Protein AF-A0A6A4FGF3-F1 (afdb_monomer_lite)

Secondary structure (DSSP, 8-state):
----HHHHHHHHHHHHHHTT--HHHHHHT-S-HHHHHHHHHH-TTHHHHHHHHHTT--------------------------------------------------------------------------------S----------------SSSHHHHHHHHHHHHHHHHHHHHHHHHHHHHHHHHHHHHHHHHHHHHHHHHHHHHHHHHHHHHHHHHHHHHHHHHHHHHHHHHHHHHHHHHHHHHHHHHHHHHHHHHTT--HHHHHHHS--

Sequence (274 aa):
MVESIEKQYVNLARWIQKNEIRASDLLRGEVDEKACSKAKKICPSYCDLVPVFHEFNFDIEVPSSSSSSPSSSSSAREDKANGDEAEEKEEKEDDVKEVEDKEDKEDDVTEVEANEDKAGTVAPEKVDATAGHKRSIEEISQYRPLSSSAKSLTKRGVSLHRARSQSIACKLDYEMASKREIFNTEQAKRQCAIEIERFRLDGEKWRSETERYRAEIMQARMEAERARTATEQHLGEVQRERYDMTLRVDGVTSRHELAAKGVASEEIDQVLPL

Structure (mmCIF, N/CA/C/O backbone):
data_AF-A0A6A4FGF3-F1
#
_entry.id   AF-A0A6A4FGF3-F1
#
loop_
_atom_site.group_PDB
_atom_site.id
_atom_site.type_symbol
_atom_site.label_atom_id
_atom_site.label_alt_id
_atom_site.label_comp_id
_atom_site.label_asym_id
_atom_site.label_entity_id
_atom_site.label_seq_id
_atom_site.pdbx_PDB_ins_code
_atom_site.Cartn_x
_atom_site.Cartn_y
_atom_site.Cartn_z
_atom_site.occupancy
_atom_site.B_iso_or_equiv
_atom_site.auth_seq_id
_atom_site.auth_comp_id
_atom_site.auth_asym_id
_atom_site.auth_atom_id
_atom_site.pdbx_PDB_model_num
ATOM 1 N N . MET A 1 1 ? 3.526 7.237 -56.462 1.00 43.72 1 MET A N 1
ATOM 2 C CA . MET A 1 1 ? 3.097 7.803 -55.168 1.00 43.72 1 MET A CA 1
ATOM 3 C C . MET A 1 1 ? 3.215 6.703 -54.135 1.00 43.72 1 MET A C 1
ATOM 5 O O . MET A 1 1 ? 2.389 5.805 -54.136 1.00 43.72 1 MET A O 1
ATOM 9 N N . VAL A 1 2 ? 4.290 6.703 -53.349 1.00 50.16 2 VAL A N 1
ATOM 10 C CA . VAL A 1 2 ? 4.429 5.780 -52.217 1.00 50.16 2 VAL A CA 1
ATOM 11 C C . VAL A 1 2 ? 3.669 6.434 -51.069 1.00 50.16 2 VAL A C 1
ATOM 13 O O . VAL A 1 2 ? 4.088 7.483 -50.585 1.00 50.16 2 VAL A O 1
ATOM 16 N N . GLU A 1 3 ? 2.499 5.905 -50.711 1.00 60.75 3 GLU A N 1
ATOM 17 C CA . GLU A 1 3 ? 1.833 6.329 -49.477 1.00 60.75 3 GLU A CA 1
ATOM 18 C C . GLU A 1 3 ? 2.788 6.091 -48.304 1.00 60.75 3 GLU A C 1
ATOM 20 O O . GLU A 1 3 ? 3.444 5.048 -48.265 1.00 60.75 3 GLU A O 1
ATOM 25 N N . SER A 1 4 ? 2.879 7.052 -47.375 1.00 81.69 4 SER A N 1
ATOM 26 C CA . SER A 1 4 ? 3.681 6.897 -46.152 1.00 81.69 4 SER A CA 1
ATOM 27 C C . SER A 1 4 ? 3.350 5.559 -45.487 1.00 81.69 4 SER A C 1
ATOM 29 O O . SER A 1 4 ? 2.177 5.190 -45.396 1.00 81.69 4 SER A O 1
ATOM 31 N N . ILE A 1 5 ? 4.375 4.840 -45.031 1.00 79.06 5 ILE A N 1
ATOM 32 C CA . ILE A 1 5 ? 4.260 3.520 -44.392 1.00 79.06 5 ILE A CA 1
ATOM 33 C C . ILE A 1 5 ? 3.246 3.554 -43.234 1.00 79.06 5 ILE A C 1
ATOM 35 O O . ILE A 1 5 ? 2.466 2.621 -43.059 1.00 79.06 5 ILE A O 1
ATOM 39 N N . GLU A 1 6 ? 3.171 4.676 -42.519 1.00 78.25 6 GLU A N 1
ATOM 40 C CA . GLU A 1 6 ? 2.185 4.933 -41.465 1.00 78.25 6 GLU A CA 1
ATOM 41 C C . GLU A 1 6 ? 0.741 4.869 -41.980 1.00 78.25 6 GLU A C 1
ATOM 43 O O . GLU A 1 6 ? -0.118 4.243 -41.365 1.00 78.25 6 GLU A O 1
ATOM 48 N N . LYS A 1 7 ? 0.457 5.463 -43.146 1.00 81.81 7 LYS A N 1
ATOM 49 C CA . LYS A 1 7 ? -0.884 5.427 -43.752 1.00 81.81 7 LYS A CA 1
ATOM 50 C C . LYS A 1 7 ? -1.261 4.011 -44.169 1.00 81.81 7 LYS A C 1
ATOM 52 O O . LYS A 1 7 ? -2.405 3.608 -43.970 1.00 81.81 7 LYS A O 1
ATOM 57 N N . GLN A 1 8 ? -0.303 3.250 -44.696 1.00 83.25 8 GLN A N 1
ATOM 58 C CA . GLN A 1 8 ? -0.507 1.843 -45.047 1.00 83.25 8 GLN A CA 1
ATOM 59 C C . GLN A 1 8 ? -0.832 1.007 -43.802 1.00 83.25 8 GLN A C 1
ATOM 61 O O . GLN A 1 8 ? -1.768 0.207 -43.828 1.00 83.25 8 GLN A O 1
ATOM 66 N N . TYR A 1 9 ? -0.123 1.245 -42.695 1.00 84.31 9 TYR A N 1
ATOM 67 C CA . TYR A 1 9 ? -0.379 0.576 -41.421 1.00 84.31 9 TYR A CA 1
ATOM 68 C C . TYR A 1 9 ? -1.747 0.944 -40.830 1.00 84.31 9 TYR A C 1
ATOM 70 O O . TYR A 1 9 ? -2.528 0.057 -40.497 1.00 84.31 9 TYR 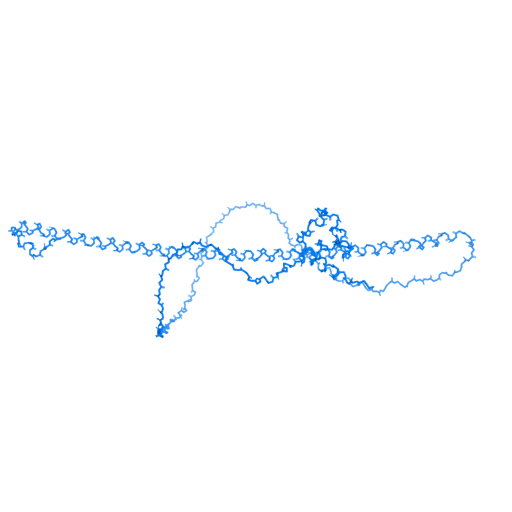A O 1
ATOM 78 N N . VAL A 1 10 ? -2.096 2.233 -40.770 1.00 84.62 10 VAL A N 1
ATOM 79 C CA . VAL A 1 10 ? -3.401 2.693 -40.259 1.00 84.62 10 VAL A CA 1
ATOM 80 C C . VAL A 1 10 ? -4.555 2.134 -41.096 1.00 84.62 10 VAL A C 1
ATOM 82 O O . VAL A 1 10 ? -5.587 1.727 -40.557 1.00 84.62 10 VAL A O 1
ATOM 85 N N . ASN A 1 11 ? -4.389 2.071 -42.418 1.00 85.81 11 ASN A N 1
ATOM 86 C CA . ASN A 1 11 ? -5.378 1.468 -43.308 1.00 85.81 11 ASN A CA 1
ATOM 87 C C . ASN A 1 11 ? -5.512 -0.042 -43.079 1.00 85.81 11 ASN A C 1
ATOM 89 O O . ASN A 1 11 ? -6.632 -0.558 -43.108 1.00 85.81 11 ASN A O 1
ATOM 93 N N . LEU A 1 12 ? -4.405 -0.740 -42.809 1.00 86.44 12 LEU A N 1
ATOM 94 C CA . LEU A 1 12 ? -4.425 -2.151 -42.438 1.00 86.44 12 LEU A CA 1
ATOM 95 C C . LEU A 1 12 ? -5.114 -2.364 -41.084 1.00 86.44 12 LEU A C 1
ATOM 97 O O . LEU A 1 12 ? -6.009 -3.198 -41.006 1.00 86.44 12 LEU A O 1
ATOM 101 N N . ALA A 1 13 ? -4.766 -1.594 -40.051 1.00 83.81 13 ALA A N 1
ATOM 102 C CA . ALA A 1 13 ? -5.359 -1.698 -38.717 1.00 83.81 13 ALA A CA 1
ATOM 103 C C . ALA A 1 13 ? -6.882 -1.487 -38.755 1.00 83.81 13 ALA A C 1
ATOM 105 O O . ALA A 1 13 ? -7.642 -2.302 -38.233 1.00 83.81 13 ALA A O 1
ATOM 106 N N . ARG A 1 14 ? -7.344 -0.460 -39.480 1.00 86.81 14 ARG A N 1
ATOM 107 C CA . ARG A 1 14 ? -8.777 -0.198 -39.682 1.00 86.81 14 ARG A CA 1
ATOM 108 C C . ARG A 1 14 ? -9.471 -1.328 -40.445 1.00 86.81 14 ARG A C 1
ATOM 110 O O . ARG A 1 14 ? -10.625 -1.651 -40.171 1.00 86.81 14 ARG A O 1
ATOM 117 N N . TRP A 1 15 ? -8.790 -1.927 -41.422 1.00 89.50 15 TRP A N 1
ATOM 118 C CA . TRP A 1 15 ? -9.320 -3.071 -42.159 1.00 89.50 15 TRP A CA 1
ATOM 119 C C . TRP A 1 15 ? -9.418 -4.321 -41.274 1.00 89.50 15 TRP A C 1
ATOM 121 O O . TRP A 1 15 ? -10.453 -4.978 -41.298 1.00 89.50 15 TRP A O 1
ATOM 131 N N . ILE A 1 16 ? -8.398 -4.617 -40.467 1.00 86.94 16 ILE A N 1
ATOM 132 C CA . ILE A 1 16 ? -8.378 -5.736 -39.514 1.00 86.94 16 ILE A CA 1
ATOM 133 C C . ILE A 1 16 ? -9.543 -5.606 -38.520 1.00 86.94 16 ILE A C 1
ATOM 135 O O . ILE A 1 16 ? -10.331 -6.540 -38.391 1.00 86.94 16 ILE A O 1
ATOM 139 N N . GLN A 1 17 ? -9.721 -4.421 -37.924 1.00 84.69 17 GLN A N 1
ATOM 140 C CA . GLN A 1 17 ? -10.814 -4.132 -36.989 1.00 84.69 17 GLN A CA 1
ATOM 141 C C . GLN A 1 17 ? -12.194 -4.317 -37.636 1.00 84.69 17 GLN A C 1
ATOM 143 O O . GLN A 1 17 ? -13.080 -4.926 -37.049 1.00 84.69 17 GLN A O 1
ATOM 148 N N . LYS A 1 18 ? -12.373 -3.853 -38.881 1.00 88.62 18 LYS A N 1
ATOM 149 C CA . LYS A 1 18 ? -13.643 -3.982 -39.615 1.00 88.62 18 LYS A CA 1
ATOM 150 C C . LYS A 1 18 ? -14.020 -5.430 -39.954 1.00 88.62 18 LYS A C 1
ATOM 152 O O . LYS A 1 18 ? -15.193 -5.699 -40.185 1.00 88.62 18 LYS A O 1
ATOM 157 N N . ASN A 1 19 ? -13.043 -6.329 -40.060 1.00 84.94 19 ASN A N 1
ATOM 158 C CA . ASN A 1 19 ? -13.283 -7.740 -40.376 1.00 84.94 19 ASN A CA 1
ATOM 159 C C . ASN A 1 19 ? -13.172 -8.642 -39.137 1.00 84.94 19 ASN A C 1
ATOM 161 O O . ASN A 1 19 ? -13.172 -9.855 -39.306 1.00 84.94 19 ASN A O 1
ATOM 165 N N . GLU A 1 20 ? -13.055 -8.063 -37.934 1.00 83.94 20 GLU A N 1
ATOM 166 C CA . GLU A 1 20 ? -12.943 -8.791 -36.658 1.00 83.94 20 GLU A CA 1
ATOM 167 C C . GLU A 1 20 ? -11.800 -9.826 -36.638 1.00 83.94 20 GLU A C 1
ATOM 169 O O . GLU A 1 20 ? -11.856 -10.847 -35.959 1.00 83.94 20 GLU A O 1
ATOM 174 N N . ILE A 1 21 ? -10.728 -9.558 -37.389 1.00 84.00 21 ILE A N 1
ATOM 175 C CA . ILE A 1 21 ? -9.545 -10.421 -37.444 1.00 84.00 21 ILE A CA 1
ATOM 176 C C . ILE A 1 21 ? -8.611 -10.009 -36.307 1.00 84.00 21 ILE A C 1
ATOM 178 O O . ILE A 1 21 ? -8.343 -8.822 -36.128 1.00 84.00 21 ILE A O 1
ATOM 182 N N . ARG A 1 22 ? -8.050 -10.955 -35.548 1.00 82.81 22 ARG A N 1
ATOM 183 C CA . ARG A 1 22 ? -6.993 -10.602 -34.590 1.00 82.81 22 ARG A CA 1
ATOM 184 C C . ARG A 1 22 ? -5.683 -10.385 -35.338 1.00 82.81 22 ARG A C 1
ATOM 186 O O . ARG A 1 22 ? -5.297 -11.184 -36.192 1.00 82.81 22 ARG A O 1
ATOM 193 N N . ALA A 1 23 ? -4.957 -9.326 -34.987 1.00 79.69 23 ALA A N 1
ATOM 194 C CA . ALA A 1 23 ? -3.650 -9.038 -35.582 1.00 79.69 23 ALA A CA 1
ATOM 195 C C . ALA A 1 23 ? -2.662 -10.211 -35.405 1.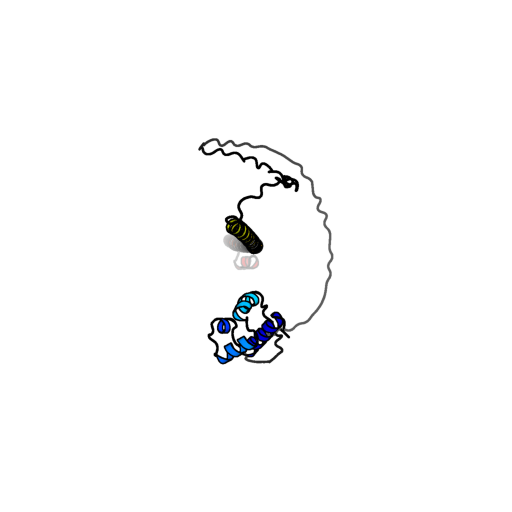00 79.69 23 ALA A C 1
ATOM 197 O O . ALA A 1 23 ? -1.880 -10.507 -36.309 1.00 79.69 23 ALA A O 1
ATOM 198 N N . SER A 1 24 ? -2.748 -10.917 -34.274 1.00 78.25 24 SER A N 1
ATOM 199 C CA . SER A 1 24 ? -1.963 -12.120 -33.978 1.00 78.25 24 SER A CA 1
ATOM 200 C C . SER A 1 24 ? -2.242 -13.262 -34.960 1.00 78.25 24 SER A C 1
ATOM 202 O O . SER A 1 24 ? -1.302 -13.900 -35.427 1.00 78.25 24 SER A O 1
ATOM 204 N N . ASP A 1 25 ? -3.503 -13.481 -35.332 1.00 80.88 25 ASP A N 1
ATOM 205 C CA . ASP A 1 25 ? -3.901 -14.563 -36.242 1.00 80.88 25 ASP A CA 1
ATOM 206 C C . ASP A 1 25 ? -3.380 -14.278 -37.661 1.00 80.88 25 ASP A C 1
ATOM 208 O O . ASP A 1 25 ? -2.901 -15.173 -38.362 1.00 80.88 25 ASP A O 1
ATOM 212 N N . LEU A 1 26 ? -3.383 -13.001 -38.066 1.00 80.38 26 LEU A N 1
ATOM 213 C CA . LEU A 1 26 ? -2.842 -12.546 -39.351 1.00 80.38 26 LEU A CA 1
ATOM 214 C C . LEU A 1 26 ? -1.311 -12.693 -39.436 1.00 80.38 26 LEU A C 1
ATOM 216 O O . LEU A 1 26 ? -0.777 -12.968 -40.512 1.00 80.38 26 LEU A O 1
ATOM 220 N N . LEU A 1 27 ? -0.606 -12.521 -38.314 1.00 79.38 27 LEU A N 1
ATOM 221 C CA . LEU A 1 27 ? 0.841 -12.740 -38.213 1.00 79.38 27 LEU A CA 1
ATOM 222 C C . LEU A 1 27 ? 1.212 -14.225 -38.221 1.00 79.38 27 LEU A C 1
ATOM 224 O O . LEU A 1 27 ? 2.221 -14.603 -38.812 1.00 79.38 27 LEU A O 1
ATOM 228 N N . ARG A 1 28 ? 0.388 -15.068 -37.592 1.00 79.94 28 ARG A N 1
ATOM 229 C CA . ARG A 1 28 ? 0.583 -16.526 -37.555 1.00 79.94 28 ARG A CA 1
ATOM 230 C C . ARG A 1 28 ? 0.133 -17.217 -38.844 1.00 79.94 28 ARG A C 1
ATOM 232 O O . ARG A 1 28 ? 0.463 -18.379 -39.050 1.00 79.94 28 ARG A O 1
ATOM 239 N N . GLY A 1 29 ? -0.570 -16.498 -39.724 1.00 78.25 29 GLY A N 1
ATOM 240 C CA . GLY A 1 29 ? -1.109 -17.043 -40.969 1.00 78.25 29 GLY A CA 1
ATOM 241 C C . GLY A 1 29 ? -2.299 -17.979 -40.746 1.00 78.25 29 GLY A C 1
ATOM 242 O O . GLY A 1 29 ? -2.587 -18.804 -41.605 1.00 78.25 29 GLY A O 1
ATOM 243 N N . GLU A 1 30 ? -2.981 -17.855 -39.605 1.00 82.56 30 GLU A N 1
ATOM 244 C CA . GLU A 1 30 ? -4.144 -18.670 -39.218 1.00 82.56 30 GLU A CA 1
ATOM 245 C C . GLU A 1 30 ? -5.460 -18.135 -39.818 1.00 82.56 30 GLU A C 1
ATOM 247 O O . GLU A 1 30 ? -6.531 -18.686 -39.584 1.00 82.56 30 GLU A O 1
ATOM 252 N N . VAL A 1 31 ? -5.382 -17.068 -40.619 1.00 85.06 31 VAL A N 1
ATOM 253 C CA . VAL A 1 31 ? -6.510 -16.455 -41.335 1.00 85.06 31 VAL A CA 1
ATOM 254 C C . VAL A 1 31 ? -6.521 -16.922 -42.789 1.00 85.06 31 VAL A C 1
ATOM 256 O O . VAL A 1 31 ? -5.467 -17.167 -43.380 1.00 85.06 31 VAL A O 1
ATOM 259 N N . ASP A 1 32 ? -7.711 -16.964 -43.394 1.00 87.56 32 ASP A N 1
ATOM 260 C CA . ASP A 1 32 ? -7.927 -17.272 -44.808 1.00 87.56 32 ASP A CA 1
ATOM 261 C C . ASP A 1 32 ? -6.870 -16.650 -45.737 1.00 87.56 32 ASP A C 1
ATOM 263 O O . ASP A 1 32 ? -6.561 -15.456 -45.682 1.00 87.56 32 ASP A O 1
ATOM 267 N N . GLU A 1 33 ? -6.385 -17.432 -46.702 1.00 85.69 33 GLU A N 1
ATOM 268 C CA . GLU A 1 33 ? -5.372 -17.004 -47.678 1.00 85.69 33 GLU A CA 1
ATOM 269 C C . GLU A 1 33 ? -5.792 -15.740 -48.461 1.00 85.69 33 GLU A C 1
ATOM 271 O O . GLU A 1 33 ? -4.968 -14.892 -48.832 1.00 85.69 33 GLU A O 1
ATOM 276 N N . LYS A 1 34 ? -7.106 -15.556 -48.648 1.00 86.19 34 LYS A N 1
ATOM 277 C CA . LYS A 1 34 ? -7.706 -14.351 -49.242 1.00 86.19 34 LYS A CA 1
ATOM 278 C C . LYS A 1 34 ? -7.525 -13.114 -48.359 1.00 86.19 34 LYS A C 1
ATOM 280 O O . LYS A 1 34 ? -7.251 -12.033 -48.884 1.00 86.19 34 LYS A O 1
ATOM 285 N N . ALA A 1 35 ? -7.659 -13.264 -47.043 1.00 84.12 35 ALA A N 1
ATOM 286 C CA . ALA A 1 35 ? -7.451 -12.200 -46.069 1.00 84.12 35 ALA A CA 1
ATOM 287 C C . ALA A 1 35 ? -5.965 -11.818 -45.991 1.00 84.12 35 ALA A C 1
ATOM 289 O O . ALA A 1 35 ? -5.634 -10.639 -46.111 1.00 84.12 35 ALA A O 1
ATOM 290 N N . CYS A 1 36 ? -5.066 -12.805 -45.940 1.00 83.12 36 CYS A N 1
ATOM 291 C CA . CYS A 1 36 ? -3.614 -12.596 -45.977 1.00 83.12 36 CYS A CA 1
ATOM 292 C C . CYS A 1 36 ? -3.157 -11.881 -47.260 1.00 83.12 36 CYS A C 1
ATOM 294 O O . CYS A 1 36 ? -2.364 -10.938 -47.222 1.00 83.12 36 CYS A O 1
ATOM 296 N N . SER A 1 37 ? -3.704 -12.272 -48.413 1.00 85.00 37 SER A N 1
ATOM 297 C CA . SER A 1 37 ? -3.409 -11.623 -49.697 1.00 85.00 37 SER A CA 1
ATOM 298 C C . SER A 1 37 ? -3.902 -10.177 -49.752 1.00 85.00 37 SER A C 1
ATOM 300 O O . SER A 1 37 ? -3.268 -9.320 -50.369 1.00 85.00 37 SER A O 1
ATOM 302 N N . LYS A 1 38 ? -5.036 -9.883 -49.110 1.00 86.81 38 LYS A N 1
ATOM 303 C CA . LYS A 1 38 ? -5.591 -8.529 -49.033 1.00 86.81 38 LYS A CA 1
ATOM 304 C C . LYS A 1 38 ? -4.797 -7.651 -48.065 1.00 86.81 38 LYS A C 1
ATOM 306 O O . LYS A 1 38 ? -4.497 -6.516 -48.419 1.00 86.81 38 LYS A O 1
ATOM 311 N N . ALA A 1 39 ? -4.367 -8.194 -46.927 1.00 84.75 39 ALA A N 1
ATOM 312 C CA . ALA A 1 39 ? -3.468 -7.520 -45.995 1.00 84.75 39 ALA A CA 1
ATOM 313 C C . ALA A 1 39 ? -2.130 -7.145 -46.655 1.00 84.75 39 ALA A C 1
ATOM 315 O O . ALA A 1 39 ? -1.734 -5.983 -46.605 1.00 84.75 39 ALA A O 1
ATOM 316 N N . LYS A 1 40 ? -1.506 -8.080 -47.389 1.00 85.25 40 LYS A N 1
ATOM 317 C CA . LYS A 1 40 ? -0.270 -7.836 -48.160 1.00 85.25 40 LYS A CA 1
ATOM 318 C C . LYS A 1 40 ? -0.411 -6.742 -49.218 1.00 85.25 40 LYS A C 1
ATOM 320 O O . LYS A 1 40 ? 0.546 -6.026 -49.489 1.00 85.25 40 LYS A O 1
ATOM 325 N N . LYS A 1 41 ? -1.595 -6.602 -49.825 1.00 86.81 41 LYS A N 1
ATOM 326 C CA . LYS A 1 41 ? -1.877 -5.525 -50.790 1.00 86.81 41 LYS A CA 1
ATOM 327 C C . LYS A 1 41 ? -2.012 -4.157 -50.124 1.00 86.81 41 LYS A C 1
ATOM 329 O O . LYS A 1 41 ? -1.666 -3.163 -50.749 1.00 86.81 41 LYS A O 1
ATOM 334 N N . ILE A 1 42 ? -2.538 -4.110 -48.900 1.00 86.00 42 ILE A N 1
ATOM 335 C CA . ILE A 1 42 ? -2.727 -2.865 -48.142 1.00 86.00 42 ILE A CA 1
ATOM 336 C C . ILE A 1 42 ? -1.402 -2.411 -47.519 1.00 86.00 42 ILE A C 1
ATOM 338 O O . ILE A 1 42 ? -1.079 -1.228 -47.564 1.00 86.00 42 ILE A O 1
ATOM 342 N N . CYS A 1 43 ? -0.622 -3.345 -46.975 1.00 84.50 43 CYS A N 1
ATOM 343 C CA . CYS A 1 43 ? 0.690 -3.076 -46.404 1.00 84.50 43 CYS A CA 1
ATOM 344 C C . CYS A 1 43 ? 1.642 -4.247 -46.718 1.00 84.50 43 CYS A C 1
ATOM 346 O O . CYS A 1 43 ? 1.560 -5.298 -46.078 1.00 84.50 43 CYS A O 1
ATOM 348 N N . PRO A 1 44 ? 2.558 -4.092 -47.691 1.00 84.38 44 PRO A N 1
ATOM 349 C CA . PRO A 1 44 ? 3.501 -5.147 -48.069 1.00 84.38 44 PRO A CA 1
ATOM 350 C C . PRO A 1 44 ? 4.434 -5.583 -46.931 1.00 84.38 44 PRO A C 1
ATOM 352 O O . PRO A 1 44 ? 4.819 -6.747 -46.872 1.00 84.38 44 PRO A O 1
ATOM 355 N N . SER A 1 45 ? 4.758 -4.666 -46.015 1.00 80.81 45 SER A N 1
ATOM 356 C CA . SER A 1 45 ? 5.681 -4.881 -44.890 1.00 80.81 45 SER A CA 1
ATOM 357 C C . SER A 1 45 ? 4.968 -5.157 -43.563 1.00 80.81 45 SER A C 1
ATOM 359 O O . SER A 1 45 ? 5.546 -4.960 -42.498 1.00 80.81 45 SER A O 1
ATOM 361 N N . TYR A 1 46 ? 3.702 -5.589 -43.586 1.00 80.19 46 TYR A N 1
ATOM 362 C CA . TYR A 1 46 ? 2.928 -5.737 -42.350 1.00 80.19 46 TYR A CA 1
ATOM 363 C C . TYR A 1 46 ? 3.537 -6.739 -41.357 1.00 80.19 46 TYR A C 1
ATOM 365 O O . TYR A 1 46 ? 3.438 -6.520 -40.156 1.00 80.19 46 TYR A O 1
ATOM 373 N N . CYS A 1 47 ? 4.211 -7.794 -41.825 1.00 76.62 47 CYS A N 1
ATOM 374 C CA . CYS A 1 47 ? 4.864 -8.761 -40.936 1.00 76.62 47 CYS A CA 1
ATOM 375 C C . CYS A 1 47 ? 5.959 -8.124 -40.067 1.00 76.62 47 CYS A C 1
ATOM 377 O O . CYS A 1 47 ? 6.137 -8.534 -38.924 1.00 76.62 47 CYS A O 1
ATOM 379 N N . ASP A 1 48 ? 6.650 -7.111 -40.590 1.00 77.88 48 ASP A N 1
ATOM 380 C CA . ASP A 1 48 ? 7.739 -6.427 -39.887 1.00 77.88 48 ASP A CA 1
ATOM 381 C C . ASP A 1 48 ? 7.214 -5.288 -39.003 1.00 77.88 48 ASP A C 1
ATOM 383 O O . ASP A 1 48 ? 7.811 -4.943 -37.987 1.00 77.88 48 ASP A O 1
ATOM 387 N N . LEU A 1 49 ? 6.081 -4.695 -39.392 1.00 72.06 49 LEU A N 1
ATOM 388 C CA . LEU A 1 49 ? 5.533 -3.495 -38.761 1.00 72.06 49 LEU A CA 1
ATOM 389 C C . LEU A 1 49 ? 4.501 -3.806 -37.675 1.00 72.06 49 LEU A C 1
ATOM 391 O O . LEU A 1 49 ? 4.439 -3.088 -36.682 1.00 72.06 49 LEU A O 1
ATOM 395 N N . VAL A 1 50 ? 3.695 -4.859 -37.833 1.00 70.81 50 VAL A N 1
ATOM 396 C CA . VAL A 1 50 ? 2.641 -5.197 -36.864 1.00 70.81 50 VAL A CA 1
ATOM 397 C C . VAL A 1 50 ? 3.212 -5.500 -35.477 1.00 70.81 50 VAL A C 1
ATOM 399 O O . VAL A 1 50 ? 2.656 -4.956 -34.536 1.00 70.81 50 VAL A O 1
ATOM 402 N N . PRO A 1 51 ? 4.312 -6.257 -35.288 1.00 71.00 51 PRO A N 1
ATOM 403 C CA . PRO A 1 51 ? 4.877 -6.459 -33.951 1.00 71.00 51 PRO A CA 1
ATOM 404 C C . PRO A 1 51 ? 5.328 -5.149 -33.296 1.00 71.00 51 PRO A C 1
ATOM 406 O O . PRO A 1 51 ? 5.045 -4.921 -32.127 1.00 71.00 51 PRO A O 1
ATOM 409 N N . VAL A 1 52 ? 5.959 -4.261 -34.073 1.00 70.12 52 VAL A N 1
ATOM 410 C CA . VAL A 1 52 ? 6.450 -2.966 -33.585 1.00 70.12 52 VAL A CA 1
ATOM 411 C C . VAL A 1 52 ? 5.285 -2.075 -33.174 1.00 70.12 52 VAL A C 1
ATOM 413 O O . VAL A 1 52 ? 5.286 -1.530 -32.083 1.00 70.12 52 VAL A O 1
ATOM 416 N N . PHE A 1 53 ? 4.261 -1.942 -34.015 1.00 63.72 53 PHE A N 1
ATOM 417 C CA . PHE A 1 53 ? 3.128 -1.062 -33.733 1.00 63.72 53 PHE A CA 1
ATOM 418 C C . PHE A 1 53 ? 2.053 -1.685 -32.836 1.00 63.72 53 PHE A C 1
ATOM 420 O O . PHE A 1 53 ? 1.229 -0.949 -32.305 1.00 63.72 53 PHE A O 1
ATOM 427 N N . HIS A 1 54 ? 2.045 -3.003 -32.629 1.00 62.50 54 HIS A N 1
ATOM 428 C CA . HIS A 1 54 ? 1.184 -3.650 -31.635 1.00 62.50 54 HIS A CA 1
ATOM 429 C C . HIS A 1 54 ? 1.621 -3.290 -30.209 1.00 62.50 54 HIS A C 1
ATOM 431 O O . HIS A 1 54 ? 0.773 -3.206 -29.325 1.00 62.50 54 HIS A O 1
ATOM 437 N N . GLU A 1 55 ? 2.907 -3.008 -29.985 1.00 58.44 55 GLU A N 1
ATOM 438 C CA . GLU A 1 55 ? 3.385 -2.435 -28.718 1.00 58.44 55 GLU A CA 1
ATOM 439 C C . GLU A 1 55 ? 2.911 -0.983 -28.515 1.00 58.44 55 GLU A C 1
ATOM 441 O O . GLU A 1 55 ? 2.830 -0.520 -27.382 1.00 58.44 55 GLU A O 1
ATOM 446 N N . PHE A 1 56 ? 2.550 -0.277 -29.597 1.00 56.06 56 PHE A N 1
ATOM 447 C CA . PHE A 1 56 ? 2.104 1.124 -29.570 1.00 56.06 56 PHE A CA 1
ATOM 448 C C . PHE A 1 56 ? 0.599 1.323 -29.794 1.00 56.06 56 PHE A C 1
ATOM 450 O O . PHE A 1 56 ? 0.126 2.454 -29.684 1.00 56.06 56 PHE A O 1
ATOM 457 N N . ASN A 1 57 ? -0.167 0.284 -30.137 1.00 55.56 57 ASN A N 1
ATOM 458 C CA . ASN A 1 57 ? -1.599 0.430 -30.379 1.00 55.56 57 ASN A CA 1
ATOM 459 C C . ASN A 1 57 ? -2.335 0.546 -29.042 1.00 55.56 57 ASN A C 1
ATOM 461 O O . ASN A 1 57 ? -2.715 -0.444 -28.425 1.00 55.56 57 ASN A O 1
ATOM 465 N N . PHE A 1 58 ? -2.535 1.803 -28.650 1.00 45.69 58 PHE A N 1
ATOM 466 C CA . PHE A 1 58 ? -3.656 2.285 -27.860 1.00 45.69 58 PHE A CA 1
ATOM 467 C C . PHE A 1 58 ? -4.926 1.527 -28.253 1.00 45.69 58 PHE A C 1
ATOM 469 O O . PHE A 1 58 ? -5.251 1.449 -29.442 1.00 45.69 58 PHE A O 1
ATOM 476 N N . ASP A 1 59 ? -5.649 1.002 -27.268 1.00 40.69 59 ASP A N 1
ATOM 477 C CA . ASP A 1 59 ? -7.057 0.672 -27.429 1.00 40.69 59 ASP A CA 1
ATOM 478 C C . ASP A 1 59 ? -7.751 1.917 -27.988 1.00 40.69 59 ASP A C 1
ATOM 480 O O . ASP A 1 59 ? -7.968 2.907 -27.289 1.00 40.69 59 ASP A O 1
ATOM 484 N N . ILE A 1 60 ? -8.018 1.920 -29.295 1.00 44.78 60 ILE A N 1
ATOM 485 C CA . ILE A 1 60 ? -8.817 2.958 -29.933 1.00 44.78 60 ILE A CA 1
ATOM 486 C C . ILE A 1 60 ? -10.247 2.685 -29.469 1.00 44.78 60 ILE A C 1
ATOM 488 O O . ILE A 1 60 ? -11.011 1.986 -30.139 1.00 44.78 60 ILE A O 1
ATOM 492 N N . GLU A 1 61 ? -10.571 3.196 -28.281 1.00 35.44 61 GLU A N 1
ATOM 493 C CA . GLU A 1 61 ? -11.929 3.339 -27.782 1.00 35.44 61 GLU A CA 1
ATOM 494 C C . GLU A 1 61 ? -12.742 4.071 -28.849 1.00 35.44 61 GLU A C 1
ATOM 496 O O . GLU A 1 61 ? -12.554 5.256 -29.133 1.00 35.44 61 GLU A O 1
ATOM 501 N N . VAL A 1 62 ? -13.648 3.338 -29.488 1.00 37.53 62 VAL A N 1
ATOM 502 C CA . VAL A 1 62 ? -14.722 3.946 -30.263 1.00 37.53 62 VAL A CA 1
ATOM 503 C C . VAL A 1 62 ? -15.843 4.262 -29.268 1.00 37.53 62 VAL A C 1
ATOM 505 O O . VAL A 1 62 ? -16.229 3.370 -28.512 1.00 37.53 62 VAL A O 1
ATOM 508 N N . PRO A 1 63 ? -16.402 5.487 -29.254 1.00 42.34 63 PRO A N 1
ATOM 509 C CA . PRO A 1 63 ? -17.496 5.837 -28.359 1.00 42.34 63 PRO A CA 1
ATOM 510 C C . PRO A 1 63 ? -18.759 5.089 -28.795 1.00 42.34 63 PRO A C 1
ATOM 512 O O . PRO A 1 63 ? -19.438 5.473 -29.750 1.00 42.34 63 PRO A O 1
ATOM 515 N N . SER A 1 64 ? -19.078 3.994 -28.111 1.00 34.84 64 SER A N 1
ATOM 516 C CA . SER A 1 64 ? -20.330 3.269 -28.307 1.00 34.84 64 SER A CA 1
ATOM 517 C C . SER A 1 64 ? -21.471 4.021 -27.627 1.00 34.84 64 SER A C 1
ATOM 519 O O . SER A 1 64 ? -21.650 3.986 -26.411 1.00 34.84 64 SER A O 1
ATOM 521 N N . SER A 1 65 ? -22.246 4.712 -28.455 1.00 36.19 65 SER A N 1
ATOM 522 C CA . SER A 1 65 ? -23.562 5.246 -28.133 1.00 36.19 65 SER A CA 1
ATOM 523 C C . SER A 1 65 ? -24.579 4.104 -28.009 1.00 36.19 65 SER A C 1
ATOM 525 O O . SER A 1 65 ? -24.685 3.253 -28.885 1.00 36.19 65 SER A O 1
ATOM 527 N N . SER A 1 66 ? -25.308 4.121 -26.891 1.00 40.22 66 SER A N 1
ATOM 528 C CA . SER A 1 66 ? -26.688 3.656 -26.670 1.00 40.22 66 SER A CA 1
ATOM 529 C C . SER A 1 66 ? -27.254 2.508 -27.526 1.00 40.22 66 SER A C 1
ATOM 531 O O . SER A 1 66 ? -27.622 2.703 -28.683 1.00 40.22 66 SER A O 1
ATOM 533 N N . SER A 1 67 ? -27.575 1.389 -26.870 1.00 35.34 67 SER A N 1
ATOM 534 C CA . SER A 1 67 ? -28.864 0.713 -27.076 1.00 35.34 67 SER A CA 1
ATOM 535 C C . SER A 1 67 ? -29.298 -0.019 -25.801 1.00 35.34 67 SER A C 1
ATOM 537 O O . SER A 1 67 ? -28.482 -0.491 -25.014 1.00 35.34 67 SER A O 1
ATOM 539 N N . SER A 1 68 ? -30.601 0.015 -25.565 1.00 34.16 68 SER A N 1
ATOM 540 C CA . SER A 1 68 ? -31.294 -0.155 -24.293 1.00 34.16 68 SER A CA 1
ATOM 541 C C . SER A 1 68 ? -31.853 -1.572 -24.093 1.00 34.16 68 SER A C 1
ATOM 543 O O . SER A 1 68 ? -32.503 -2.085 -24.997 1.00 34.16 68 SER A O 1
ATOM 545 N N . SER A 1 69 ? -31.747 -2.062 -22.843 1.00 38.12 69 SER A N 1
ATOM 546 C CA . SER A 1 69 ? -32.767 -2.828 -22.076 1.00 38.12 69 SER A CA 1
ATOM 547 C C . SER A 1 69 ? -33.095 -4.292 -22.476 1.00 38.12 69 SER A C 1
ATOM 549 O O . SER A 1 69 ? -32.887 -4.677 -23.620 1.00 38.12 69 SER A O 1
ATOM 551 N N . PRO A 1 70 ? -33.800 -5.086 -21.625 1.00 49.62 70 PRO A N 1
ATOM 552 C CA . PRO A 1 70 ? -33.734 -5.239 -20.152 1.00 49.62 70 PRO A CA 1
ATOM 553 C C . PRO A 1 70 ? -33.911 -6.706 -19.647 1.00 49.62 70 PRO A C 1
ATOM 555 O O . PRO A 1 70 ? -34.496 -7.542 -20.328 1.00 49.62 70 PRO A O 1
ATOM 558 N N . SER A 1 71 ? -33.552 -6.982 -18.385 1.00 28.22 71 SER A N 1
ATOM 559 C CA . SER A 1 71 ? -34.215 -7.988 -17.513 1.00 28.22 71 SER A CA 1
ATOM 560 C C . SER A 1 71 ? -33.675 -7.834 -16.078 1.00 28.22 71 SER A C 1
ATOM 562 O O . SER A 1 71 ? -32.491 -8.047 -15.856 1.00 28.22 71 SER A O 1
ATOM 564 N N . SER A 1 72 ? -34.392 -7.201 -15.145 1.00 32.00 72 SER A N 1
ATOM 565 C CA . SER A 1 72 ? -35.471 -7.739 -14.285 1.00 32.00 72 SER A CA 1
ATOM 566 C C . SER A 1 72 ? -34.989 -8.641 -13.138 1.00 32.00 72 SER A C 1
ATOM 568 O O . SER A 1 72 ? -34.839 -9.837 -13.339 1.00 32.00 72 SER A O 1
ATOM 570 N N . SER A 1 73 ? -34.857 -8.062 -11.936 1.00 31.06 73 SER A N 1
ATOM 571 C CA . SER A 1 73 ? -35.295 -8.610 -10.625 1.00 31.06 73 SER A CA 1
ATOM 572 C C . SER A 1 73 ? -34.838 -7.640 -9.518 1.00 31.06 73 SER A C 1
ATOM 574 O O . SER A 1 73 ? -33.653 -7.541 -9.224 1.00 31.06 73 SER A O 1
ATOM 576 N N . SER A 1 74 ? -35.680 -6.698 -9.092 1.00 31.67 74 SER A N 1
ATOM 577 C CA . SER A 1 74 ? -36.564 -6.799 -7.915 1.00 31.67 74 SER A CA 1
ATOM 578 C C . SER A 1 74 ? -35.834 -6.851 -6.564 1.00 31.67 74 SER A C 1
ATOM 580 O O . SER A 1 74 ? -35.455 -7.918 -6.094 1.00 31.67 74 SER A O 1
ATOM 582 N N . SER A 1 75 ? -35.751 -5.703 -5.892 1.00 38.12 75 SER A N 1
ATOM 583 C CA . SER A 1 75 ? -35.823 -5.618 -4.430 1.00 38.12 75 SER A CA 1
ATOM 584 C C . SER A 1 75 ? -36.144 -4.179 -4.047 1.00 38.12 75 SER A C 1
ATOM 586 O O . SER A 1 75 ? -35.304 -3.288 -4.140 1.00 38.12 75 SER A O 1
ATOM 588 N N . ALA A 1 76 ? -37.398 -3.975 -3.668 1.00 34.75 76 ALA A N 1
ATOM 589 C CA . ALA A 1 76 ? -37.925 -2.741 -3.127 1.00 34.75 76 ALA A CA 1
ATOM 590 C C . ALA A 1 76 ? -37.298 -2.425 -1.762 1.00 34.75 76 ALA A C 1
ATOM 592 O O . ALA A 1 76 ? -37.163 -3.319 -0.928 1.00 34.75 76 ALA A O 1
ATOM 593 N N . ARG A 1 77 ? -37.017 -1.146 -1.517 1.00 38.25 77 ARG A N 1
ATOM 594 C CA . ARG A 1 77 ? -37.396 -0.455 -0.280 1.00 38.25 77 ARG A CA 1
ATOM 595 C C . ARG A 1 77 ? -37.423 1.045 -0.547 1.00 38.25 77 ARG A C 1
ATOM 597 O O . ARG A 1 77 ? -36.471 1.621 -1.063 1.00 38.25 77 ARG A O 1
ATOM 604 N N . GLU A 1 78 ? -38.593 1.598 -0.281 1.00 39.31 78 GLU A N 1
ATOM 605 C CA . GLU A 1 78 ? -38.901 3.016 -0.221 1.00 39.31 78 GLU A CA 1
ATOM 606 C C . GLU A 1 78 ? -38.129 3.645 0.944 1.00 39.31 78 GLU A C 1
ATOM 608 O O . GLU A 1 78 ? -37.949 2.987 1.964 1.00 39.31 78 GLU A O 1
ATOM 613 N N . ASP A 1 79 ? -37.685 4.893 0.799 1.00 38.03 79 ASP A N 1
ATOM 614 C CA . ASP A 1 79 ? -38.107 5.948 1.723 1.00 38.03 79 ASP A CA 1
ATOM 615 C C . ASP A 1 79 ? -37.784 7.342 1.166 1.00 38.03 79 ASP A C 1
ATOM 617 O O . ASP A 1 79 ? -36.738 7.603 0.571 1.00 38.03 79 ASP A O 1
ATOM 621 N N . LYS A 1 80 ? -38.778 8.218 1.315 1.00 41.31 80 LYS A N 1
ATOM 622 C CA . LYS A 1 80 ? -38.807 9.637 0.955 1.00 41.31 80 LYS A CA 1
ATOM 623 C C . LYS A 1 80 ? -38.355 10.482 2.148 1.00 41.31 80 LYS A C 1
ATOM 625 O O . LYS A 1 80 ? -38.793 10.192 3.253 1.00 41.31 80 LYS A O 1
ATOM 630 N N . ALA A 1 81 ? -37.656 11.587 1.880 1.00 38.81 81 ALA A N 1
ATOM 631 C CA . ALA A 1 81 ? -37.829 12.941 2.456 1.00 38.81 81 ALA A CA 1
ATOM 632 C C . ALA A 1 81 ? -36.560 13.757 2.114 1.00 38.81 81 ALA A C 1
ATOM 634 O O . ALA A 1 81 ? -35.457 13.256 2.291 1.00 38.81 81 ALA A O 1
ATOM 635 N N . ASN A 1 82 ? -36.647 14.882 1.389 1.00 37.03 82 ASN A N 1
ATOM 636 C CA . ASN A 1 82 ? -36.737 16.257 1.931 1.00 37.03 82 ASN A CA 1
ATOM 637 C C . ASN A 1 82 ? -35.833 16.449 3.165 1.00 37.03 82 ASN A C 1
ATOM 639 O O . ASN A 1 82 ? -36.016 15.748 4.148 1.00 37.03 82 ASN A O 1
ATOM 643 N N . GLY A 1 83 ? -34.814 17.307 3.156 1.00 34.62 83 GLY A N 1
ATOM 644 C CA . GLY A 1 83 ? -34.885 18.753 2.908 1.00 34.62 83 GLY A CA 1
ATOM 645 C C . GLY A 1 83 ? -34.765 19.481 4.262 1.00 34.62 83 GLY A C 1
ATOM 646 O O . GLY A 1 83 ? -35.245 18.941 5.251 1.00 34.62 83 GLY A O 1
ATOM 647 N N . ASP A 1 84 ? -34.149 20.669 4.257 1.00 37.22 84 ASP A N 1
ATOM 648 C CA . ASP A 1 84 ? -33.778 21.570 5.379 1.00 37.22 84 ASP A CA 1
ATOM 649 C C . ASP A 1 84 ? -32.413 21.276 6.026 1.00 37.22 84 ASP A C 1
ATOM 651 O O . ASP A 1 84 ? -32.137 20.160 6.453 1.00 37.22 84 ASP A O 1
ATOM 655 N N . GLU A 1 85 ? -31.408 22.154 5.905 1.00 40.59 85 GLU A N 1
ATOM 656 C CA . GLU A 1 85 ? -31.252 23.555 6.373 1.00 40.59 85 GLU A CA 1
ATOM 657 C C . GLU A 1 85 ? -30.963 23.687 7.879 1.00 40.59 85 GLU A C 1
ATOM 659 O O . GLU A 1 85 ? -31.551 22.997 8.706 1.00 40.59 85 GLU A O 1
ATOM 664 N N . ALA A 1 86 ? -30.081 24.655 8.174 1.00 39.62 86 ALA A N 1
ATOM 665 C CA . ALA A 1 86 ? -29.591 25.120 9.478 1.00 39.62 86 ALA A CA 1
ATOM 666 C C . ALA A 1 86 ? -28.540 24.202 10.152 1.00 39.62 86 ALA A C 1
ATOM 668 O O . ALA A 1 86 ? -28.613 22.985 10.089 1.00 39.62 86 ALA A O 1
ATOM 669 N N . GLU A 1 87 ? -27.491 24.693 10.807 1.00 47.78 87 GLU A N 1
ATOM 670 C CA . GLU A 1 87 ? -27.261 26.017 11.377 1.00 47.78 87 GLU A CA 1
ATOM 671 C C . GLU A 1 87 ? -25.753 26.180 11.651 1.00 47.78 87 GLU A C 1
ATOM 673 O O . GLU A 1 87 ? -25.068 25.224 12.025 1.00 47.78 87 GLU A O 1
ATOM 678 N N . GLU A 1 88 ? -25.247 27.398 11.466 1.00 44.53 88 GLU A N 1
ATOM 679 C CA . GLU A 1 88 ? -23.956 27.846 11.981 1.00 44.53 88 GLU A CA 1
ATOM 680 C C . GLU A 1 88 ? -23.920 27.728 13.509 1.00 44.53 88 GLU A C 1
ATOM 682 O O . GLU A 1 88 ? -24.827 28.200 14.194 1.00 44.53 88 GLU A O 1
ATOM 687 N N . LYS A 1 89 ? -22.821 27.198 14.052 1.00 45.97 89 LYS A N 1
ATOM 688 C CA . LYS A 1 89 ? -22.331 27.594 15.373 1.00 45.97 89 LYS A CA 1
ATOM 689 C C . LYS A 1 89 ? -20.819 27.750 15.341 1.00 45.97 89 LYS A C 1
ATOM 691 O O . LYS A 1 89 ? -20.072 26.774 15.365 1.00 45.97 89 LYS A O 1
ATOM 696 N N . GLU A 1 90 ? -20.406 29.013 15.293 1.00 46.28 90 GLU A N 1
ATOM 697 C CA . GLU A 1 90 ? -19.223 29.491 15.999 1.00 46.28 90 GLU A CA 1
ATOM 698 C C . GLU A 1 90 ? -19.265 28.993 17.450 1.00 46.28 90 GLU A C 1
ATOM 700 O O . GLU A 1 90 ? -20.316 29.057 18.083 1.00 46.28 90 GLU A O 1
ATOM 705 N N . GLU A 1 91 ? -18.131 28.551 17.991 1.00 45.97 91 GLU A N 1
ATOM 706 C CA . GLU A 1 91 ? -17.648 29.062 19.275 1.00 45.97 91 GLU A CA 1
ATOM 707 C C . GLU A 1 91 ? -16.203 28.609 19.554 1.00 45.97 91 GLU A C 1
ATOM 709 O O . GLU A 1 91 ? -15.893 27.423 19.603 1.00 45.97 91 GLU A O 1
ATOM 714 N N . LYS A 1 92 ? -15.382 29.637 19.794 1.00 45.94 92 LYS A N 1
ATOM 715 C CA . LYS A 1 92 ? -14.288 29.750 20.770 1.00 45.94 92 LYS A CA 1
ATOM 716 C C . LYS A 1 92 ? -12.978 28.983 20.579 1.00 45.94 92 LYS A C 1
ATOM 718 O O . LYS A 1 92 ? -12.826 27.809 20.892 1.00 45.94 92 LYS A O 1
ATOM 723 N N . GLU A 1 93 ? -12.006 29.803 20.186 1.00 45.84 93 GLU A N 1
ATOM 724 C CA . GLU A 1 93 ? -10.623 29.835 20.658 1.00 45.84 93 GLU A CA 1
ATOM 725 C C . GLU A 1 93 ? -10.503 29.505 22.155 1.00 45.84 93 GLU A C 1
ATOM 727 O O . GLU A 1 93 ? -11.141 30.155 22.981 1.00 45.84 93 GLU A O 1
ATOM 732 N N . ASP A 1 94 ? -9.622 28.562 22.489 1.00 49.31 94 ASP A N 1
ATOM 733 C CA . ASP A 1 94 ? -8.976 28.504 23.798 1.00 49.31 94 ASP A CA 1
ATOM 734 C C . ASP A 1 94 ? -7.458 28.407 23.590 1.00 49.31 94 ASP A C 1
ATOM 736 O O . ASP A 1 94 ? -6.920 27.429 23.064 1.00 49.31 94 ASP A O 1
ATOM 740 N N . ASP A 1 95 ? -6.796 29.490 23.997 1.00 46.94 95 ASP A N 1
ATOM 741 C CA . ASP A 1 95 ? -5.359 29.654 24.180 1.00 46.94 95 ASP A CA 1
ATOM 742 C C . ASP A 1 95 ? -4.802 28.547 25.091 1.00 46.94 95 ASP A C 1
ATOM 744 O O . ASP A 1 95 ? -5.045 28.537 26.302 1.00 46.94 95 ASP A O 1
ATOM 748 N N . VAL A 1 96 ? -3.968 27.659 24.547 1.00 53.75 96 VAL A N 1
ATOM 749 C CA . VAL A 1 96 ? -3.086 26.812 25.359 1.00 53.75 96 VAL A CA 1
ATOM 750 C C . VAL A 1 96 ? -1.652 27.270 25.150 1.00 53.75 96 VAL A C 1
ATOM 752 O O . VAL A 1 96 ? -1.035 27.042 24.114 1.00 53.75 96 VAL A O 1
ATOM 755 N N . LYS A 1 97 ? -1.142 27.941 26.185 1.00 48.97 97 LYS A N 1
ATOM 756 C CA . LYS A 1 97 ? 0.265 28.288 26.384 1.00 48.97 97 LYS A CA 1
ATOM 757 C C . LYS A 1 97 ? 1.138 27.037 26.265 1.00 48.97 97 LYS A C 1
ATOM 759 O O . LYS A 1 97 ? 1.073 26.167 27.132 1.00 48.97 97 LYS A O 1
ATOM 764 N N . GLU A 1 98 ? 1.995 26.990 25.249 1.00 47.16 98 GLU A N 1
ATOM 765 C CA . GLU A 1 98 ? 3.184 26.140 25.269 1.00 47.16 98 GLU A CA 1
ATOM 766 C C . GLU A 1 98 ? 4.128 26.660 26.359 1.00 47.16 98 GLU A C 1
ATOM 768 O O . GLU A 1 98 ? 4.648 27.776 26.296 1.00 47.16 98 GLU A O 1
ATOM 773 N N . VAL A 1 99 ? 4.288 25.854 27.406 1.00 50.56 99 VAL A N 1
ATOM 774 C CA . VAL A 1 99 ? 5.356 25.997 28.391 1.00 50.56 99 VAL A CA 1
ATOM 775 C C . VAL A 1 99 ? 6.576 25.293 27.811 1.00 50.56 99 VAL A C 1
ATOM 777 O O . VAL A 1 99 ? 6.558 24.085 27.584 1.00 50.56 99 VAL A O 1
ATOM 780 N N . GLU A 1 100 ? 7.616 26.077 27.536 1.00 46.66 100 GLU A N 1
ATOM 781 C CA . GLU A 1 100 ? 8.969 25.589 27.296 1.00 46.66 100 GLU A CA 1
ATOM 782 C C . GLU A 1 100 ? 9.497 24.934 28.580 1.00 46.66 100 GLU A C 1
ATOM 784 O O . GLU A 1 100 ? 9.814 25.643 29.535 1.00 46.66 100 GLU A O 1
ATOM 789 N N . ASP A 1 101 ? 9.648 23.609 28.587 1.00 49.59 101 ASP A N 1
ATOM 790 C CA . ASP A 1 101 ? 10.481 22.927 29.576 1.00 49.59 101 ASP A CA 1
ATOM 791 C C . ASP A 1 101 ? 11.790 22.474 28.928 1.00 49.59 101 ASP A C 1
ATOM 793 O O . ASP A 1 101 ? 11.840 21.746 27.932 1.00 49.59 101 ASP A O 1
ATOM 797 N N . LYS A 1 102 ? 12.862 23.013 29.506 1.00 48.81 102 LYS A N 1
ATOM 798 C CA . LYS A 1 102 ? 14.257 22.790 29.159 1.00 48.81 102 LYS A CA 1
ATOM 799 C C . LYS A 1 102 ? 14.735 21.443 29.688 1.00 48.81 102 LYS A C 1
ATOM 801 O O . LYS A 1 102 ? 14.359 21.027 30.774 1.00 48.81 102 LYS A O 1
ATOM 806 N N . GLU A 1 103 ? 15.599 20.851 28.869 1.00 46.38 103 GLU A N 1
ATOM 807 C CA . GLU A 1 103 ? 16.711 19.945 29.165 1.00 46.38 103 GLU A CA 1
ATOM 808 C C . GLU A 1 103 ? 16.886 19.483 30.618 1.00 46.38 103 GLU A C 1
ATOM 810 O O . GLU A 1 103 ? 17.191 20.296 31.480 1.00 46.38 103 GLU A O 1
ATOM 815 N N . ASP A 1 104 ? 16.928 18.161 30.805 1.00 51.56 104 ASP A N 1
ATOM 816 C CA . ASP A 1 104 ? 17.943 17.540 31.654 1.00 51.56 104 ASP A CA 1
ATOM 817 C C . ASP A 1 104 ? 18.525 16.310 30.939 1.00 51.56 104 ASP A C 1
ATOM 819 O O . ASP A 1 104 ? 17.828 15.369 30.551 1.00 51.56 104 ASP A O 1
ATOM 823 N N . LYS A 1 105 ? 19.838 16.387 30.709 1.00 46.56 105 LYS A N 1
ATOM 824 C CA . LYS A 1 105 ? 20.724 15.278 30.360 1.00 46.56 105 LYS A CA 1
ATOM 825 C C . LYS A 1 105 ? 21.029 14.516 31.640 1.00 46.56 105 LYS A C 1
ATOM 827 O O . LYS A 1 105 ? 21.578 15.125 32.551 1.00 46.56 105 LYS A O 1
ATOM 832 N N . GLU A 1 106 ? 20.850 13.203 31.640 1.00 54.22 106 GLU A N 1
ATOM 833 C CA . GLU A 1 106 ? 21.687 12.330 32.461 1.00 54.22 106 GLU A CA 1
ATOM 834 C C . GLU A 1 106 ? 22.160 11.142 31.623 1.00 54.22 106 GLU A C 1
ATOM 836 O O . GLU A 1 106 ? 21.381 10.422 30.995 1.00 54.22 106 GLU A O 1
ATOM 841 N N . ASP A 1 107 ? 23.484 11.035 31.570 1.00 46.75 107 ASP A N 1
ATOM 842 C CA . ASP A 1 107 ? 24.253 9.919 31.058 1.00 46.75 107 ASP A CA 1
ATOM 843 C C . ASP A 1 107 ? 24.015 8.696 31.955 1.00 46.75 107 ASP A C 1
ATOM 845 O O . ASP A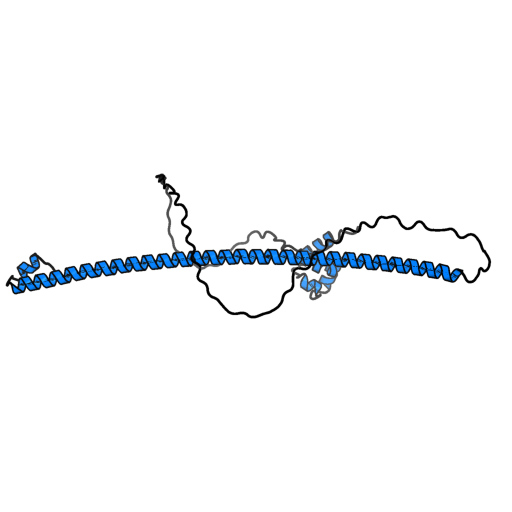 1 107 ? 24.190 8.791 33.169 1.00 46.75 107 ASP A O 1
ATOM 849 N N . ASP A 1 108 ? 23.710 7.532 31.377 1.00 46.25 108 ASP A N 1
ATOM 850 C CA . ASP A 1 108 ? 24.065 6.277 32.037 1.00 46.25 108 ASP A CA 1
ATOM 851 C C . ASP A 1 108 ? 24.648 5.280 31.036 1.00 46.25 108 ASP A C 1
ATOM 853 O O . ASP A 1 108 ? 24.037 4.865 30.046 1.00 46.25 108 ASP A O 1
ATOM 857 N N . VAL A 1 109 ? 25.905 4.966 31.314 1.00 41.91 109 VAL A N 1
ATOM 858 C CA . VAL A 1 109 ? 26.779 4.044 30.614 1.00 41.91 109 VAL A CA 1
ATOM 859 C C . VAL A 1 109 ? 26.629 2.713 31.331 1.00 41.91 109 VAL A C 1
ATOM 861 O O . VAL A 1 109 ? 27.075 2.570 32.464 1.00 41.91 109 VAL A O 1
ATOM 864 N N . THR A 1 110 ? 26.060 1.711 30.665 1.00 46.34 110 THR A N 1
ATOM 865 C CA . THR A 1 110 ? 26.233 0.320 31.095 1.00 46.34 110 THR A CA 1
ATOM 866 C C . THR A 1 110 ? 27.060 -0.435 30.067 1.00 46.34 110 THR A C 1
ATOM 868 O O . THR A 1 110 ? 26.644 -0.714 28.943 1.00 46.34 110 THR A O 1
ATOM 871 N N . GLU A 1 111 ? 28.292 -0.704 30.489 1.00 40.69 111 GLU A N 1
ATOM 872 C CA . GLU A 1 111 ? 29.256 -1.601 29.875 1.00 40.69 111 GLU A CA 1
ATOM 873 C C . GLU A 1 111 ? 28.672 -3.016 29.768 1.00 40.69 111 GLU A C 1
ATOM 875 O O . GLU A 1 111 ? 28.210 -3.591 30.754 1.00 40.69 111 GLU A O 1
ATOM 880 N N . VAL A 1 112 ? 28.763 -3.615 28.580 1.00 44.69 112 VAL A N 1
ATOM 881 C CA . VAL A 1 112 ? 28.817 -5.073 28.441 1.00 44.69 112 VAL A CA 1
ATOM 882 C C . VAL A 1 112 ? 29.974 -5.391 27.504 1.00 44.69 112 VAL A C 1
ATOM 884 O O . VAL A 1 112 ? 29.908 -5.168 26.295 1.00 44.69 112 VAL A O 1
ATOM 887 N N . GLU A 1 113 ? 31.062 -5.867 28.101 1.00 37.94 113 GLU A N 1
ATOM 888 C CA . GLU A 1 113 ? 32.230 -6.393 27.410 1.00 37.94 113 GLU A CA 1
ATOM 889 C C . GLU A 1 113 ? 31.978 -7.783 26.796 1.00 37.94 113 GLU A C 1
ATOM 891 O O . GLU A 1 113 ? 31.212 -8.597 27.311 1.00 37.94 113 GLU A O 1
ATOM 896 N N . ALA A 1 114 ? 32.775 -8.043 25.754 1.00 37.50 114 ALA A N 1
ATOM 897 C CA . ALA A 1 114 ? 33.284 -9.333 25.283 1.00 37.50 114 ALA A CA 1
ATOM 898 C C . ALA A 1 114 ? 32.347 -10.255 24.469 1.00 37.50 114 ALA A C 1
ATOM 900 O O . ALA A 1 114 ? 31.577 -11.052 24.996 1.00 37.50 114 ALA A O 1
ATOM 901 N N . ASN A 1 115 ? 32.587 -10.332 23.155 1.00 39.38 115 ASN A N 1
ATOM 902 C CA . ASN A 1 115 ? 33.630 -11.242 22.666 1.00 39.38 115 ASN A CA 1
ATOM 903 C C . ASN A 1 115 ? 33.998 -11.001 21.198 1.00 39.38 115 ASN A C 1
ATOM 905 O O . ASN A 1 115 ? 33.168 -10.694 20.346 1.00 39.38 115 ASN A O 1
ATOM 909 N N . GLU A 1 116 ? 35.296 -11.146 20.966 1.00 41.66 116 GLU A N 1
ATOM 910 C CA . GLU A 1 116 ? 36.000 -11.065 19.699 1.00 41.66 116 GLU A CA 1
ATOM 911 C C . GLU A 1 116 ? 35.572 -12.192 18.750 1.00 41.66 116 GLU A C 1
ATOM 913 O O . GLU A 1 116 ? 35.504 -13.344 19.164 1.00 41.66 116 GLU A O 1
ATOM 918 N N . ASP A 1 117 ? 35.411 -11.884 17.460 1.00 40.62 117 ASP A N 1
ATOM 919 C CA . ASP A 1 117 ? 35.969 -12.756 16.429 1.00 40.62 117 ASP A CA 1
ATOM 920 C C . ASP A 1 117 ? 36.274 -12.006 15.128 1.00 40.62 117 ASP A C 1
ATOM 922 O O . ASP A 1 117 ? 35.553 -11.131 14.648 1.00 40.62 117 ASP A O 1
ATOM 926 N N . LYS A 1 118 ? 37.447 -12.346 14.608 1.00 43.06 118 LYS A N 1
ATOM 927 C CA . LYS A 1 118 ? 38.201 -11.711 13.529 1.00 43.06 118 LYS A CA 1
ATOM 928 C C . LYS A 1 118 ? 37.589 -11.991 12.157 1.00 43.06 118 LYS A C 1
ATOM 930 O O . LYS A 1 118 ? 37.348 -13.150 11.845 1.00 43.06 118 LYS A O 1
ATOM 935 N N . ALA A 1 119 ? 37.563 -10.985 11.277 1.00 35.12 119 ALA A N 1
ATOM 936 C CA . ALA A 1 119 ? 38.100 -11.097 9.911 1.00 35.12 119 ALA A CA 1
ATOM 937 C C . ALA A 1 119 ? 37.993 -9.774 9.128 1.00 35.12 119 ALA A C 1
ATOM 939 O O . ALA A 1 119 ? 36.918 -9.204 8.998 1.00 35.12 119 ALA A O 1
ATOM 940 N N . GLY A 1 120 ? 39.096 -9.382 8.481 1.00 34.62 120 GLY A N 1
ATOM 941 C CA . GLY A 1 120 ? 39.015 -8.898 7.099 1.00 34.62 120 GLY A CA 1
ATOM 942 C C . GLY A 1 120 ? 38.994 -7.392 6.856 1.00 34.62 120 GLY A C 1
ATOM 943 O O . GLY A 1 120 ? 38.040 -6.854 6.313 1.00 34.62 120 GLY A O 1
ATOM 944 N N . THR A 1 121 ? 40.109 -6.739 7.155 1.00 35.47 121 THR A N 1
ATOM 945 C CA . THR A 1 121 ? 40.539 -5.439 6.629 1.00 35.47 121 THR A CA 1
ATOM 946 C C . THR A 1 121 ? 40.514 -5.397 5.092 1.00 35.47 121 THR A C 1
ATOM 948 O O . THR A 1 121 ? 41.280 -6.134 4.480 1.00 35.47 121 THR A O 1
ATOM 951 N N . VAL A 1 122 ? 39.754 -4.487 4.466 1.00 37.97 122 VAL A N 1
ATOM 952 C CA . VAL A 1 122 ? 40.126 -3.852 3.180 1.00 37.97 122 VAL A CA 1
ATOM 953 C C . VAL A 1 122 ? 39.594 -2.414 3.163 1.00 37.97 122 VAL A C 1
ATOM 955 O O . VAL A 1 122 ? 38.397 -2.171 3.282 1.00 37.97 122 VAL A O 1
ATOM 958 N N . ALA A 1 123 ? 40.520 -1.463 3.062 1.00 37.09 123 ALA A N 1
ATOM 959 C CA . ALA A 1 123 ? 40.277 -0.027 2.980 1.00 37.09 123 ALA A CA 1
ATOM 960 C C . ALA A 1 123 ? 39.619 0.379 1.643 1.00 37.09 123 ALA A C 1
ATOM 962 O O . ALA A 1 123 ? 39.832 -0.303 0.640 1.00 37.09 123 ALA A O 1
ATOM 963 N N . PRO A 1 124 ? 38.889 1.509 1.581 1.00 40.84 124 PRO A N 1
ATOM 964 C CA . PRO A 1 124 ? 38.430 2.059 0.313 1.00 40.84 124 PRO A CA 1
ATOM 965 C C . PRO A 1 124 ? 39.628 2.550 -0.508 1.00 40.84 124 PRO A C 1
ATOM 967 O O . PRO A 1 124 ? 40.345 3.483 -0.133 1.00 40.84 124 PRO A O 1
ATOM 970 N N . GLU A 1 125 ? 39.848 1.872 -1.629 1.00 34.22 125 GLU A N 1
ATOM 971 C CA . GLU A 1 125 ? 40.816 2.226 -2.653 1.00 34.22 125 GLU A CA 1
ATOM 972 C C . GLU A 1 125 ? 40.442 3.574 -3.283 1.00 34.22 125 GLU A C 1
ATOM 974 O O . GLU A 1 125 ? 39.285 3.857 -3.604 1.00 34.22 125 GLU A O 1
ATOM 979 N N . LYS A 1 126 ? 41.456 4.429 -3.414 1.00 35.62 126 LYS A N 1
ATOM 980 C CA . LYS A 1 126 ? 41.393 5.742 -4.047 1.00 35.62 126 LYS A CA 1
ATOM 981 C C . LYS A 1 126 ? 40.891 5.590 -5.483 1.00 35.62 126 LYS A C 1
ATOM 983 O O . LYS A 1 126 ? 41.582 5.030 -6.326 1.00 35.62 126 LYS A O 1
ATOM 988 N N . VAL A 1 127 ? 39.723 6.149 -5.778 1.00 36.62 127 VAL A N 1
ATOM 989 C CA . VAL A 1 127 ? 39.315 6.428 -7.158 1.00 36.62 127 VAL A CA 1
ATOM 990 C C . VAL A 1 127 ? 40.103 7.640 -7.644 1.00 36.62 127 VAL A C 1
ATOM 992 O O . VAL A 1 127 ? 39.736 8.790 -7.406 1.00 36.62 127 VAL A O 1
ATOM 995 N N . ASP A 1 128 ? 41.228 7.356 -8.294 1.00 31.73 128 ASP A N 1
ATOM 996 C CA . ASP A 1 128 ? 41.967 8.329 -9.083 1.00 31.73 128 ASP A CA 1
ATOM 997 C C . ASP A 1 128 ? 41.082 8.827 -10.230 1.00 31.73 128 ASP A C 1
ATOM 999 O O . ASP A 1 128 ? 40.645 8.080 -11.108 1.00 31.73 128 ASP A O 1
ATOM 1003 N N . ALA A 1 129 ? 40.829 10.133 -10.224 1.00 39.66 129 ALA A N 1
ATOM 1004 C CA . ALA A 1 129 ? 40.249 10.854 -11.339 1.00 39.66 129 ALA A CA 1
ATOM 1005 C C . ALA A 1 129 ? 41.234 10.831 -12.519 1.00 39.66 129 ALA A C 1
ATOM 1007 O O . ALA A 1 129 ? 42.106 11.694 -12.645 1.00 39.66 129 ALA A O 1
ATOM 1008 N N . THR A 1 130 ? 41.099 9.860 -13.423 1.00 39.62 130 THR A N 1
ATOM 1009 C CA . THR A 1 130 ? 41.815 9.885 -14.701 1.00 39.62 130 THR A CA 1
ATOM 1010 C C . THR A 1 130 ? 41.190 10.922 -15.626 1.00 39.62 130 THR A C 1
ATOM 1012 O O . THR A 1 130 ? 40.245 10.659 -16.367 1.00 39.62 130 THR A O 1
ATOM 1015 N N . ALA A 1 131 ? 41.733 12.132 -15.507 1.00 36.72 131 ALA A N 1
ATOM 1016 C CA . ALA A 1 131 ? 42.149 13.022 -16.581 1.00 36.72 131 ALA A CA 1
ATOM 1017 C C . ALA A 1 131 ? 41.456 12.827 -17.942 1.00 36.72 131 ALA A C 1
ATOM 1019 O O . ALA A 1 131 ? 41.729 11.886 -18.690 1.00 36.72 131 ALA A O 1
ATOM 1020 N N . GLY A 1 132 ? 40.656 13.829 -18.313 1.00 36.56 132 GLY A N 1
ATOM 1021 C CA . GLY A 1 132 ? 40.227 14.049 -19.685 1.00 36.56 132 GLY A CA 1
ATOM 1022 C C . GLY A 1 132 ? 41.429 14.113 -20.626 1.00 36.56 132 GLY A C 1
ATOM 1023 O O . GLY A 1 132 ? 42.174 15.092 -20.653 1.00 36.56 132 GLY A O 1
ATOM 1024 N N . HIS A 1 133 ? 41.595 13.072 -21.434 1.00 33.06 133 HIS A N 1
ATOM 1025 C CA . HIS A 1 133 ? 42.571 13.054 -22.507 1.00 33.06 133 HIS A CA 1
ATOM 1026 C C . HIS A 1 133 ? 41.958 13.740 -23.733 1.00 33.06 133 HIS A C 1
ATOM 1028 O O . HIS A 1 133 ? 41.393 13.106 -24.625 1.00 33.06 133 HIS A O 1
ATOM 1034 N N . LYS A 1 134 ? 42.043 15.076 -23.757 1.00 44.16 134 LYS A N 1
ATOM 1035 C CA . LYS A 1 134 ? 41.906 15.853 -24.991 1.00 44.16 134 LYS A CA 1
ATOM 1036 C C . LYS A 1 134 ? 43.029 15.394 -25.922 1.00 44.16 134 LYS A C 1
ATOM 1038 O O . LYS A 1 134 ? 44.170 15.805 -25.745 1.00 44.16 134 LYS A O 1
ATOM 1043 N N . ARG A 1 135 ? 42.729 14.523 -26.890 1.00 42.28 135 ARG A N 1
ATOM 1044 C CA . ARG A 1 135 ? 43.659 14.260 -27.993 1.00 42.28 135 ARG A CA 1
ATOM 1045 C C . ARG A 1 135 ? 43.735 15.535 -28.824 1.00 42.28 135 ARG A C 1
ATOM 1047 O O . ARG A 1 135 ? 42.821 15.844 -29.585 1.00 42.28 135 ARG A O 1
ATOM 1054 N N . SER A 1 136 ? 44.801 16.293 -28.610 1.00 40.62 136 SER A N 1
ATOM 1055 C CA . SER A 1 136 ? 45.246 17.358 -29.493 1.00 40.62 136 SER A CA 1
ATOM 1056 C C . SER A 1 136 ? 45.451 16.784 -30.895 1.00 40.62 136 SER A C 1
ATOM 1058 O O . SER A 1 136 ? 46.172 15.806 -31.095 1.00 40.62 136 SER A O 1
ATOM 1060 N N . ILE A 1 137 ? 44.764 17.385 -31.862 1.00 47.03 137 ILE A N 1
ATOM 1061 C CA . ILE A 1 137 ? 44.942 17.171 -33.295 1.00 47.03 137 ILE A CA 1
ATOM 1062 C C . ILE A 1 137 ? 46.267 17.832 -33.667 1.00 47.03 137 ILE A C 1
ATOM 1064 O O . ILE A 1 137 ? 46.266 18.998 -34.029 1.00 47.03 137 ILE A O 1
ATOM 1068 N N . GLU A 1 138 ? 47.397 17.142 -33.512 1.00 48.75 138 GLU A N 1
ATOM 1069 C CA . GLU A 1 138 ? 48.685 17.693 -33.957 1.00 48.75 138 GLU A CA 1
ATOM 1070 C C . GLU A 1 138 ? 49.803 16.643 -34.011 1.00 48.75 138 GLU A C 1
ATOM 1072 O O . GLU A 1 138 ? 50.840 16.802 -33.387 1.00 48.75 138 GLU A O 1
ATOM 1077 N N . GLU A 1 139 ? 49.633 15.551 -34.768 1.00 47.66 139 GLU A N 1
ATOM 1078 C CA . GLU A 1 139 ? 50.806 14.740 -35.142 1.00 47.66 139 GLU A CA 1
ATOM 1079 C C . GLU A 1 139 ? 50.598 13.850 -36.378 1.00 47.66 139 GLU A C 1
ATOM 1081 O O . GLU A 1 139 ? 50.709 12.632 -36.321 1.00 47.66 139 GLU A O 1
ATOM 1086 N N . ILE A 1 140 ? 50.315 14.442 -37.544 1.00 44.66 140 ILE A N 1
ATOM 1087 C CA . ILE A 1 140 ? 50.615 13.786 -38.834 1.00 44.66 140 ILE A CA 1
ATOM 1088 C C . ILE A 1 140 ? 51.169 14.839 -39.801 1.00 44.66 140 ILE A C 1
ATOM 1090 O O . ILE A 1 140 ? 50.520 15.264 -40.750 1.00 44.66 140 ILE A O 1
ATOM 1094 N N . SER A 1 141 ? 52.396 15.286 -39.542 1.00 47.69 141 SER A N 1
ATOM 1095 C CA . SER A 1 141 ? 53.167 16.145 -40.448 1.00 47.69 141 SER A CA 1
ATOM 1096 C C . SER A 1 141 ? 54.611 15.651 -40.534 1.00 47.69 141 SER A C 1
ATOM 1098 O O . SER A 1 141 ? 55.549 16.356 -40.176 1.00 47.69 141 SER A O 1
ATOM 1100 N N . GLN A 1 142 ? 54.808 14.426 -41.021 1.00 45.88 142 GLN A N 1
ATOM 1101 C CA . GLN A 1 142 ? 56.116 13.984 -41.515 1.00 45.88 142 GLN A CA 1
ATOM 1102 C C . GLN A 1 142 ? 55.950 13.104 -42.759 1.00 45.88 142 GLN A C 1
ATOM 1104 O O . GLN A 1 142 ? 56.206 11.905 -42.743 1.00 45.88 142 GLN A O 1
ATOM 1109 N N . TYR A 1 143 ? 55.539 13.714 -43.875 1.00 39.22 143 TYR A N 1
ATOM 1110 C CA . TYR A 1 143 ? 55.805 13.156 -45.202 1.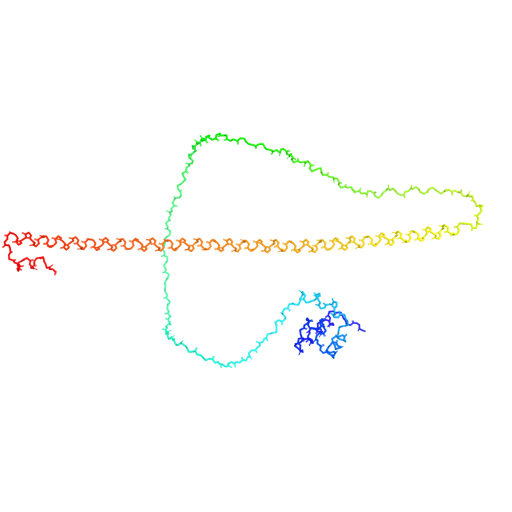00 39.22 143 TYR A CA 1
ATOM 1111 C C . TYR A 1 143 ? 57.022 13.864 -45.795 1.00 39.22 143 TYR A C 1
ATOM 1113 O O . TYR A 1 143 ? 56.941 14.962 -46.339 1.00 39.22 143 TYR A O 1
ATOM 1121 N N . ARG A 1 144 ? 58.178 13.213 -45.662 1.00 41.47 144 ARG A N 1
ATOM 1122 C CA . ARG A 1 144 ? 59.414 13.554 -46.366 1.00 41.47 144 ARG A CA 1
ATOM 1123 C C . ARG A 1 144 ? 59.313 13.014 -47.801 1.00 41.47 144 ARG A C 1
ATOM 1125 O O . ARG A 1 144 ? 59.179 11.799 -47.955 1.00 41.47 144 ARG A O 1
ATOM 1132 N N . PRO A 1 145 ? 59.394 13.840 -48.859 1.00 42.69 145 PRO A N 1
ATOM 1133 C CA . PRO A 1 145 ? 59.420 13.322 -50.219 1.00 42.69 145 PRO A CA 1
ATOM 1134 C C . PRO A 1 145 ? 60.829 12.790 -50.514 1.00 42.69 145 PRO A C 1
ATOM 1136 O O . PRO A 1 145 ? 61.772 13.558 -50.687 1.00 42.69 145 PRO A O 1
ATOM 1139 N N . LEU A 1 146 ? 60.991 11.465 -50.547 1.00 44.81 146 LEU A N 1
ATOM 1140 C CA . LEU A 1 146 ? 62.207 10.849 -51.077 1.00 44.81 146 LEU A CA 1
ATOM 1141 C C . LEU A 1 146 ? 62.171 10.898 -52.607 1.00 44.81 146 LEU A C 1
ATOM 1143 O O . LEU A 1 146 ? 61.327 10.287 -53.263 1.00 44.81 146 LEU A O 1
ATOM 1147 N N . SER A 1 147 ? 63.112 11.662 -53.149 1.00 45.34 147 SER A N 1
ATOM 1148 C CA . SER A 1 147 ? 63.393 11.835 -54.565 1.00 45.34 147 SER A CA 1
ATOM 1149 C C . SER A 1 147 ? 63.900 10.550 -55.233 1.00 45.34 147 SER A C 1
ATOM 1151 O O . SER A 1 147 ? 64.800 9.882 -54.732 1.00 45.34 147 SER A O 1
ATOM 1153 N N . SER A 1 148 ? 63.344 10.287 -56.417 1.00 47.78 148 SER A N 1
ATOM 1154 C CA . SER A 1 148 ? 63.961 9.674 -57.605 1.00 47.78 148 SER A CA 1
ATOM 1155 C C . SER A 1 148 ? 64.929 8.488 -57.438 1.00 47.78 148 SER A C 1
ATOM 1157 O O . SER A 1 148 ? 66.130 8.661 -57.253 1.00 47.78 148 SER A O 1
ATOM 1159 N N . SER A 1 149 ? 64.446 7.287 -57.768 1.00 41.00 149 SER A N 1
ATOM 1160 C CA . SER A 1 149 ? 65.219 6.351 -58.599 1.00 41.00 149 SER A CA 1
ATOM 1161 C C . SER A 1 149 ? 64.271 5.436 -59.378 1.00 41.00 149 SER A C 1
ATOM 1163 O O . SER A 1 149 ? 63.673 4.488 -58.859 1.00 41.00 149 SER A O 1
ATOM 1165 N N . ALA A 1 150 ? 64.074 5.787 -60.646 1.00 51.03 150 ALA A N 1
ATOM 1166 C CA . ALA A 1 150 ? 63.240 5.076 -61.596 1.00 51.03 150 ALA A CA 1
ATOM 1167 C C . ALA A 1 150 ? 64.072 4.027 -62.340 1.00 51.03 150 ALA A C 1
ATOM 1169 O O . ALA A 1 150 ? 64.630 4.349 -63.381 1.00 51.03 150 ALA A O 1
ATOM 1170 N N . LYS A 1 151 ? 64.133 2.783 -61.842 1.00 49.06 151 LYS A N 1
ATOM 1171 C CA . LYS A 1 151 ? 64.439 1.577 -62.645 1.00 49.06 151 LYS A CA 1
ATOM 1172 C C . LYS A 1 151 ? 63.686 0.363 -62.069 1.00 49.06 151 LYS A C 1
ATOM 1174 O O . LYS A 1 151 ? 63.665 0.167 -60.856 1.00 49.06 151 LYS A O 1
ATOM 1179 N N . SER A 1 152 ? 63.084 -0.443 -62.953 1.00 46.03 152 SER A N 1
ATOM 1180 C CA . SER A 1 152 ? 62.225 -1.637 -62.737 1.00 46.03 152 SER A CA 1
ATOM 1181 C C . SER A 1 152 ? 60.701 -1.415 -62.573 1.00 46.03 152 SER A C 1
ATOM 1183 O O . SER A 1 152 ? 60.088 -1.696 -61.544 1.00 46.03 152 SER A O 1
ATOM 1185 N N . LEU A 1 153 ? 60.050 -0.976 -63.655 1.00 53.56 153 LEU A N 1
ATOM 1186 C CA . LEU A 1 153 ? 58.663 -1.359 -63.965 1.00 53.56 153 LEU A CA 1
ATOM 1187 C C . LEU A 1 153 ? 58.748 -2.751 -64.608 1.00 53.56 153 LEU A C 1
ATOM 1189 O O . LEU A 1 153 ? 59.409 -2.885 -65.626 1.00 53.56 153 LEU A O 1
ATOM 1193 N N . THR A 1 154 ? 58.314 -3.835 -63.964 1.00 50.72 154 THR A N 1
ATOM 1194 C CA . THR A 1 154 ? 56.984 -4.427 -64.215 1.00 50.72 154 THR A CA 1
ATOM 1195 C C . THR A 1 154 ? 56.464 -5.304 -63.055 1.00 50.72 154 THR A C 1
ATOM 1197 O O . THR A 1 154 ? 55.429 -5.943 -63.195 1.00 50.72 154 THR A O 1
ATOM 1200 N N . LYS A 1 155 ? 57.097 -5.307 -61.868 1.00 52.22 155 LYS A N 1
ATOM 1201 C CA . LYS A 1 155 ? 56.585 -6.033 -60.672 1.00 52.22 155 LYS A CA 1
ATOM 1202 C C . LYS A 1 155 ? 55.797 -5.172 -59.661 1.00 52.22 155 LYS A C 1
ATOM 1204 O O . LYS A 1 155 ? 55.236 -5.713 -58.715 1.00 52.22 155 LYS A O 1
ATOM 1209 N N . ARG A 1 156 ? 55.701 -3.847 -59.857 1.00 52.72 156 ARG A N 1
ATOM 1210 C CA . ARG A 1 156 ? 55.058 -2.896 -58.909 1.00 52.72 156 ARG A CA 1
ATOM 1211 C C . ARG A 1 156 ? 53.545 -2.691 -59.086 1.00 52.72 156 ARG A C 1
ATOM 1213 O O . ARG A 1 156 ? 52.915 -2.094 -58.221 1.00 52.72 156 ARG A O 1
ATOM 1220 N N . GLY A 1 157 ? 52.942 -3.179 -60.172 1.00 52.72 157 GLY A N 1
ATOM 1221 C CA . GLY A 1 157 ? 51.497 -3.014 -60.408 1.00 52.72 157 GLY A CA 1
ATOM 1222 C C . GLY A 1 157 ? 50.627 -3.801 -59.418 1.00 52.72 157 GLY A C 1
ATOM 1223 O O . GLY A 1 157 ? 49.601 -3.307 -58.955 1.00 52.72 157 GLY A O 1
ATOM 1224 N N . VAL A 1 158 ? 51.084 -4.992 -59.018 1.00 54.16 158 VAL A N 1
ATOM 1225 C CA . VAL A 1 158 ? 50.354 -5.879 -58.093 1.00 54.16 158 VAL A CA 1
ATOM 1226 C C . VAL A 1 158 ? 50.396 -5.354 -56.650 1.00 54.16 158 VAL A C 1
ATOM 1228 O O . VAL A 1 158 ? 49.426 -5.511 -55.909 1.00 54.16 158 VAL A O 1
ATOM 1231 N N . SER A 1 159 ? 51.475 -4.670 -56.242 1.00 65.00 159 SER A N 1
ATOM 1232 C CA . SER A 1 159 ? 51.607 -4.149 -54.872 1.00 65.00 159 SER A CA 1
ATOM 1233 C C . SER A 1 159 ? 50.711 -2.937 -54.606 1.00 65.00 159 SER A C 1
ATOM 1235 O O . SER A 1 159 ? 50.171 -2.819 -53.510 1.00 65.00 159 SER A O 1
ATOM 1237 N N . LEU A 1 160 ? 50.499 -2.063 -55.599 1.00 68.69 160 LEU A N 1
ATOM 1238 C CA . LEU A 1 160 ? 49.626 -0.894 -55.448 1.00 68.69 160 LEU A CA 1
ATOM 1239 C C . LEU A 1 160 ? 48.144 -1.290 -55.407 1.00 68.69 160 LEU A C 1
ATOM 1241 O O . LEU A 1 160 ? 47.394 -0.764 -54.588 1.00 68.69 160 LEU A O 1
ATOM 1245 N N . HIS A 1 161 ? 47.725 -2.238 -56.253 1.00 73.31 161 HIS A N 1
ATOM 1246 C CA . HIS A 1 161 ? 46.359 -2.762 -56.218 1.00 73.31 161 HIS A CA 1
ATOM 1247 C C . HIS A 1 161 ? 46.072 -3.443 -54.874 1.00 73.31 161 HIS A C 1
ATOM 1249 O O . HIS A 1 161 ? 45.064 -3.146 -54.244 1.00 73.31 161 HIS A O 1
ATOM 1255 N N . ARG A 1 162 ? 46.996 -4.278 -54.378 1.00 75.50 162 ARG A N 1
ATOM 1256 C CA . ARG A 1 162 ? 46.866 -4.932 -53.067 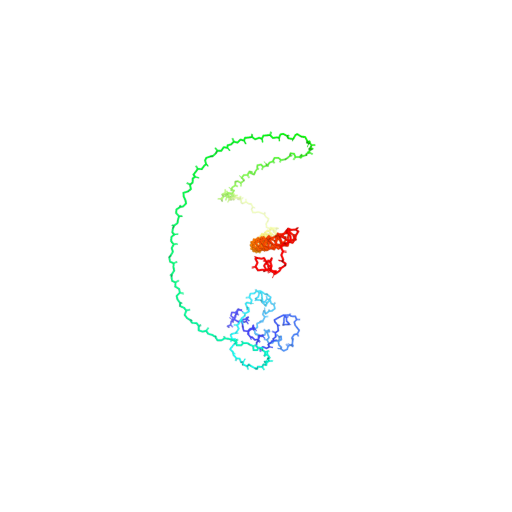1.00 75.50 162 ARG A CA 1
ATOM 1257 C C . ARG A 1 162 ? 46.777 -3.926 -51.916 1.00 75.50 162 ARG A C 1
ATOM 1259 O O . ARG A 1 162 ? 45.916 -4.085 -51.058 1.00 75.50 162 ARG A O 1
ATOM 1266 N N . ALA A 1 163 ? 47.606 -2.881 -51.921 1.00 76.75 163 ALA A N 1
ATOM 1267 C CA . ALA A 1 163 ? 47.567 -1.831 -50.902 1.00 76.75 163 ALA A CA 1
ATOM 1268 C C . ALA A 1 163 ? 46.249 -1.035 -50.932 1.00 76.75 163 ALA A C 1
ATOM 1270 O O . ALA A 1 163 ? 45.666 -0.760 -49.885 1.00 76.75 163 ALA A O 1
ATOM 1271 N N . ARG A 1 164 ? 45.728 -0.714 -52.126 1.00 80.94 164 ARG A N 1
ATOM 1272 C CA . ARG A 1 164 ? 44.415 -0.062 -52.275 1.00 80.94 164 ARG A CA 1
ATOM 1273 C C . ARG A 1 164 ? 43.275 -0.961 -51.800 1.00 80.94 164 ARG A C 1
ATOM 1275 O O . ARG A 1 164 ? 42.428 -0.496 -51.046 1.00 80.94 164 ARG A O 1
ATOM 1282 N N . SER A 1 165 ? 43.276 -2.241 -52.173 1.00 85.62 165 SER A N 1
ATOM 1283 C CA . SER A 1 165 ? 42.276 -3.206 -51.700 1.00 85.62 165 SER A CA 1
ATOM 1284 C C . SER A 1 165 ? 42.307 -3.367 -50.176 1.00 85.62 165 SER A C 1
ATOM 1286 O O . SER A 1 165 ? 41.253 -3.383 -49.551 1.00 85.62 165 SER A O 1
ATOM 1288 N N . GLN A 1 166 ? 43.494 -3.420 -49.564 1.00 88.31 166 GLN A N 1
ATOM 1289 C CA . GLN A 1 166 ? 43.642 -3.484 -48.105 1.00 88.31 166 GLN A CA 1
ATOM 1290 C C . GLN A 1 166 ? 43.160 -2.206 -47.407 1.00 88.31 166 GLN A C 1
ATOM 1292 O O . GLN A 1 166 ? 42.513 -2.290 -46.369 1.00 88.31 166 GLN A O 1
ATOM 1297 N N . SER A 1 167 ? 43.422 -1.029 -47.981 1.00 90.81 167 SER A N 1
ATOM 1298 C CA . SER A 1 167 ? 42.924 0.243 -47.443 1.00 90.81 167 SER A CA 1
ATOM 1299 C C . SER A 1 167 ? 41.395 0.329 -47.485 1.00 90.81 167 SER A C 1
ATOM 1301 O O . SER A 1 167 ? 40.788 0.771 -46.511 1.00 90.81 167 SER A O 1
ATOM 1303 N N . ILE A 1 168 ? 40.768 -0.140 -48.569 1.00 92.00 168 ILE A N 1
ATOM 1304 C CA . ILE A 1 168 ? 39.303 -0.199 -48.686 1.00 92.00 168 ILE A CA 1
ATOM 1305 C C . ILE A 1 168 ? 38.718 -1.183 -47.666 1.00 92.00 168 ILE A C 1
ATOM 1307 O O . ILE A 1 168 ? 37.752 -0.840 -46.991 1.00 92.00 168 ILE A O 1
ATOM 1311 N N . ALA A 1 169 ? 39.320 -2.368 -47.516 1.00 91.75 169 ALA A N 1
ATOM 1312 C CA . ALA A 1 169 ? 38.885 -3.362 -46.534 1.00 91.75 169 ALA A CA 1
ATOM 1313 C C . ALA A 1 169 ? 38.969 -2.817 -45.099 1.00 91.75 169 ALA A C 1
ATOM 1315 O O . ALA A 1 169 ? 37.982 -2.848 -44.377 1.00 91.75 169 ALA A O 1
ATOM 13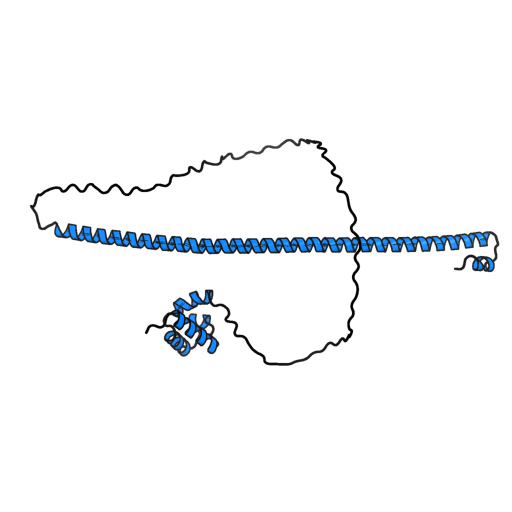16 N N . CYS A 1 170 ? 40.099 -2.203 -44.733 1.00 93.75 170 CYS A N 1
ATOM 1317 C CA . CYS A 1 170 ? 40.279 -1.584 -43.420 1.00 93.75 170 CYS A CA 1
ATOM 1318 C C . CYS A 1 170 ? 39.248 -0.473 -43.154 1.00 93.75 170 CYS A C 1
ATOM 1320 O O . CYS A 1 170 ? 38.695 -0.382 -42.059 1.00 93.75 170 CYS A O 1
ATOM 1322 N N . LYS A 1 171 ? 38.931 0.348 -44.166 1.00 96.12 171 LYS A N 1
ATOM 1323 C CA . LYS A 1 171 ? 37.897 1.384 -44.044 1.00 96.12 171 LYS A CA 1
ATOM 1324 C C . LYS A 1 171 ? 36.510 0.781 -43.810 1.00 96.12 171 LYS A C 1
ATOM 1326 O O . LYS A 1 171 ? 35.783 1.263 -42.946 1.00 96.12 171 LYS A O 1
ATOM 1331 N N . LEU A 1 172 ? 36.157 -0.271 -44.549 1.00 95.81 172 LEU A N 1
ATOM 1332 C CA . LEU A 1 172 ? 34.885 -0.968 -44.371 1.00 95.81 172 LEU A CA 1
ATOM 1333 C C . LEU A 1 172 ? 34.792 -1.609 -42.981 1.00 95.81 172 LEU A C 1
ATOM 1335 O O . LEU A 1 172 ? 33.768 -1.472 -42.320 1.00 95.81 172 LEU A O 1
ATOM 1339 N N . ASP A 1 173 ? 35.863 -2.252 -42.514 1.00 95.81 173 ASP A N 1
ATOM 1340 C CA . ASP A 1 173 ? 35.912 -2.864 -41.185 1.00 95.81 173 ASP A CA 1
ATOM 1341 C C . ASP A 1 173 ? 35.736 -1.820 -40.079 1.00 95.81 173 ASP A C 1
ATOM 1343 O O . ASP A 1 173 ? 34.953 -2.034 -39.151 1.00 95.81 173 ASP A O 1
ATOM 1347 N N . TYR A 1 174 ? 36.392 -0.662 -40.209 1.00 96.12 174 TYR A N 1
ATOM 1348 C CA . TYR A 1 174 ? 36.218 0.463 -39.292 1.00 96.12 174 TYR A CA 1
ATOM 1349 C C . TYR A 1 174 ? 34.772 0.980 -39.285 1.00 96.12 174 TYR A C 1
ATOM 1351 O O . TYR A 1 174 ? 34.178 1.139 -38.219 1.00 96.12 174 TYR A O 1
ATOM 1359 N N . GLU A 1 175 ? 34.166 1.192 -40.457 1.00 97.62 175 GLU A N 1
ATOM 1360 C CA . GLU A 1 175 ? 32.770 1.638 -40.556 1.00 97.62 175 GLU A CA 1
ATOM 1361 C C . GLU A 1 175 ? 31.794 0.606 -39.966 1.00 97.62 175 GLU A C 1
ATOM 1363 O O . GLU A 1 175 ? 30.841 0.967 -39.273 1.00 97.62 175 GLU A O 1
ATOM 1368 N N . MET A 1 176 ? 32.039 -0.687 -40.189 1.00 97.25 176 MET A N 1
ATOM 1369 C CA . MET A 1 176 ? 31.229 -1.774 -39.634 1.00 97.25 176 MET A CA 1
ATOM 1370 C C . MET A 1 176 ? 31.405 -1.928 -38.120 1.00 97.25 176 MET A C 1
ATOM 1372 O O . MET A 1 176 ? 30.452 -2.301 -37.433 1.00 97.25 176 MET A O 1
ATOM 1376 N N . ALA A 1 177 ? 32.602 -1.675 -37.589 1.00 97.25 177 ALA A N 1
ATOM 1377 C CA . ALA A 1 177 ? 32.855 -1.649 -36.151 1.00 97.25 177 ALA A CA 1
ATOM 1378 C C . ALA A 1 177 ? 32.155 -0.450 -35.496 1.00 97.25 177 ALA A C 1
ATOM 1380 O O . ALA A 1 177 ? 31.408 -0.633 -34.538 1.00 97.25 177 ALA A O 1
ATOM 1381 N N . SER A 1 178 ? 32.294 0.743 -36.082 1.00 97.50 178 SER A N 1
ATOM 1382 C CA . SER A 1 178 ? 31.642 1.966 -35.602 1.00 97.50 178 SER A CA 1
ATOM 1383 C C . SER A 1 178 ? 30.115 1.834 -35.579 1.00 97.50 178 SER A C 1
ATOM 1385 O O . SER A 1 178 ? 29.478 2.147 -34.576 1.00 97.50 178 SER A O 1
ATOM 1387 N N . LYS A 1 179 ? 29.503 1.280 -36.635 1.00 97.88 179 LYS A N 1
ATOM 1388 C CA . LYS A 1 179 ? 28.050 1.034 -36.658 1.00 97.88 179 LYS A CA 1
ATOM 1389 C C . LYS A 1 179 ? 27.598 0.038 -35.590 1.00 97.88 179 LYS A C 1
ATOM 1391 O O . LYS A 1 179 ? 26.537 0.230 -35.002 1.00 97.88 179 LYS A O 1
ATOM 1396 N N . ARG A 1 180 ? 28.385 -1.013 -35.331 1.00 97.94 180 ARG A N 1
ATOM 1397 C CA . ARG A 1 180 ? 28.095 -1.981 -34.260 1.00 97.94 180 ARG A CA 1
ATOM 1398 C C . ARG A 1 180 ? 28.174 -1.338 -32.881 1.00 97.94 180 ARG A C 1
ATOM 1400 O O . ARG A 1 180 ? 27.308 -1.590 -32.055 1.00 97.94 180 ARG A O 1
ATOM 1407 N N . GLU A 1 181 ? 29.162 -0.483 -32.648 1.00 97.94 181 GLU A N 1
ATOM 1408 C CA . GLU A 1 181 ? 29.292 0.262 -31.395 1.00 97.94 181 GLU A CA 1
ATOM 1409 C C . GLU A 1 181 ? 28.106 1.211 -31.170 1.00 97.94 181 GLU A C 1
ATOM 1411 O O . GLU A 1 181 ? 27.495 1.195 -30.102 1.00 97.94 181 GLU A O 1
ATOM 1416 N N . ILE A 1 182 ? 27.701 1.967 -32.196 1.00 97.75 182 ILE A N 1
ATOM 1417 C CA . ILE A 1 182 ? 26.513 2.834 -32.129 1.00 97.75 182 ILE A CA 1
ATOM 1418 C C . ILE A 1 182 ? 25.259 2.006 -31.828 1.00 97.75 182 ILE A C 1
ATOM 1420 O O . ILE A 1 182 ? 24.480 2.356 -30.949 1.00 97.75 182 ILE A O 1
ATOM 1424 N N . PHE A 1 183 ? 25.073 0.874 -32.508 1.00 98.00 183 PHE A N 1
ATOM 1425 C CA . PHE A 1 183 ? 23.938 -0.003 -32.235 1.00 98.00 183 PHE A CA 1
ATOM 1426 C C . PHE A 1 183 ? 23.949 -0.532 -30.794 1.00 98.00 183 PHE A C 1
ATOM 1428 O O . PHE A 1 183 ? 22.929 -0.465 -30.114 1.00 98.00 183 PHE A O 1
ATOM 1435 N N . ASN A 1 184 ? 25.094 -1.010 -30.303 1.00 98.00 184 ASN A N 1
ATOM 1436 C CA . ASN A 1 184 ? 25.213 -1.546 -28.948 1.00 98.00 184 ASN A CA 1
ATOM 1437 C C . ASN A 1 184 ? 24.965 -0.474 -27.881 1.00 98.00 184 ASN A C 1
ATOM 1439 O O . ASN A 1 184 ? 24.284 -0.741 -26.895 1.00 98.00 184 ASN A O 1
ATOM 1443 N N . THR A 1 185 ? 25.480 0.741 -28.083 1.00 98.12 185 THR A N 1
ATOM 1444 C CA . THR A 1 185 ? 25.242 1.862 -27.162 1.00 98.12 185 THR A CA 1
ATOM 1445 C C . THR A 1 185 ? 23.773 2.280 -27.149 1.00 98.12 185 THR A C 1
ATOM 1447 O O . THR A 1 185 ? 23.221 2.507 -26.076 1.00 98.12 185 THR A O 1
ATOM 1450 N N . GLU A 1 186 ? 23.100 2.312 -28.300 1.00 98.00 186 GLU A N 1
ATOM 1451 C CA . GLU A 1 186 ? 21.654 2.560 -28.369 1.00 98.00 186 GLU A CA 1
ATOM 1452 C C . GLU A 1 186 ? 20.834 1.446 -27.701 1.00 98.00 186 GLU A C 1
ATOM 1454 O O . GLU A 1 186 ? 19.877 1.734 -26.983 1.00 98.00 186 GLU A O 1
ATOM 1459 N N . GLN A 1 187 ? 21.221 0.176 -27.858 1.00 97.56 187 GLN A N 1
ATOM 1460 C CA . GLN A 1 187 ? 20.573 -0.934 -27.149 1.00 97.56 187 GLN A CA 1
ATOM 1461 C C . GLN A 1 187 ? 20.766 -0.839 -25.632 1.00 97.56 187 GLN A C 1
ATOM 1463 O O . GLN A 1 187 ? 19.801 -0.987 -24.885 1.00 97.56 187 GLN A O 1
ATOM 1468 N N . ALA A 1 188 ? 21.976 -0.517 -25.172 1.00 97.88 188 ALA A N 1
ATOM 1469 C CA . ALA A 1 188 ? 22.257 -0.320 -23.753 1.00 97.88 188 ALA A CA 1
ATOM 1470 C C . ALA A 1 188 ? 21.441 0.844 -23.163 1.00 97.88 188 ALA A C 1
ATOM 1472 O O . ALA A 1 188 ? 20.893 0.719 -22.071 1.00 97.88 188 ALA A O 1
ATOM 1473 N N . LYS A 1 189 ? 21.281 1.954 -23.901 1.00 98.00 189 LYS A N 1
ATOM 1474 C CA . LYS A 1 189 ? 20.406 3.066 -23.485 1.00 98.00 189 LYS A CA 1
ATOM 1475 C C . LYS A 1 189 ? 18.951 2.626 -23.334 1.00 98.00 189 LYS A C 1
ATOM 1477 O O . LYS A 1 189 ? 18.308 3.006 -22.361 1.00 98.00 189 LYS A O 1
ATOM 1482 N N . ARG A 1 190 ? 18.433 1.821 -24.268 1.00 98.06 190 ARG A N 1
ATOM 1483 C CA . ARG A 1 190 ? 17.062 1.285 -24.190 1.00 98.06 190 ARG A CA 1
ATOM 1484 C C . ARG A 1 190 ? 16.880 0.374 -22.981 1.00 98.06 190 ARG A C 1
ATOM 1486 O O . ARG A 1 190 ? 15.889 0.509 -22.275 1.00 98.06 190 ARG A O 1
ATOM 1493 N N . GLN A 1 191 ? 17.838 -0.515 -22.725 1.00 97.88 191 GLN A N 1
ATOM 1494 C CA . GLN A 1 191 ? 17.812 -1.389 -21.550 1.00 97.88 191 GLN A CA 1
ATOM 1495 C C . GLN A 1 191 ? 17.835 -0.579 -20.251 1.00 97.88 191 GLN A C 1
ATOM 1497 O O . GLN A 1 191 ? 16.982 -0.786 -19.395 1.00 97.88 191 GLN A O 1
ATOM 1502 N N . CYS A 1 192 ? 18.724 0.412 -20.157 1.00 98.19 192 CYS A N 1
ATOM 1503 C CA . CYS A 1 192 ? 18.792 1.317 -19.012 1.00 98.19 192 CYS A CA 1
ATOM 1504 C C . CYS A 1 192 ? 17.470 2.077 -18.797 1.00 98.19 192 CYS A C 1
ATOM 1506 O O . CYS A 1 192 ? 16.979 2.152 -17.675 1.00 98.19 192 CYS A O 1
ATOM 1508 N N . ALA A 1 193 ? 16.832 2.574 -19.863 1.00 98.19 193 ALA A N 1
ATOM 1509 C CA . ALA A 1 193 ? 15.528 3.233 -19.758 1.00 98.19 193 ALA A CA 1
ATOM 1510 C C . ALA A 1 193 ? 14.432 2.295 -19.215 1.00 98.19 193 ALA A C 1
ATOM 1512 O O . ALA A 1 193 ? 13.640 2.698 -18.366 1.00 98.19 193 ALA A O 1
ATOM 1513 N N . ILE A 1 194 ? 14.414 1.032 -19.656 1.00 98.25 194 ILE A N 1
ATOM 1514 C CA . ILE A 1 194 ? 13.481 0.018 -19.142 1.00 98.25 194 ILE A CA 1
ATOM 1515 C C . ILE A 1 194 ? 13.741 -0.261 -17.657 1.00 98.25 194 ILE A C 1
ATOM 1517 O O . ILE A 1 194 ? 12.795 -0.381 -16.882 1.00 98.25 194 ILE A O 1
ATOM 1521 N N . GLU A 1 195 ? 15.003 -0.377 -17.247 1.00 98.06 195 GLU A N 1
ATOM 1522 C CA . GLU A 1 195 ? 15.368 -0.606 -15.845 1.00 98.06 195 GLU A CA 1
ATOM 1523 C C . GLU A 1 195 ? 14.970 0.570 -14.952 1.00 98.06 195 GLU A C 1
ATOM 1525 O O . GLU A 1 195 ? 14.395 0.353 -13.888 1.00 98.06 195 GLU A O 1
ATOM 1530 N N . ILE A 1 196 ? 15.186 1.808 -15.404 1.00 98.00 196 ILE A N 1
ATOM 1531 C CA . ILE A 1 196 ? 14.744 3.013 -14.691 1.00 98.00 196 ILE A CA 1
ATOM 1532 C C . ILE A 1 196 ? 13.228 2.984 -14.467 1.00 98.00 196 ILE A C 1
ATOM 1534 O O . ILE A 1 196 ? 12.773 3.213 -13.346 1.00 98.00 196 ILE A O 1
ATOM 1538 N N . GLU A 1 197 ? 12.442 2.653 -15.494 1.00 98.00 197 GLU A N 1
ATOM 1539 C CA . GLU A 1 197 ? 10.985 2.549 -15.354 1.00 98.00 197 GLU A CA 1
ATOM 1540 C C . GLU A 1 197 ? 10.564 1.421 -14.408 1.00 98.00 197 GLU A C 1
ATOM 1542 O O . GLU A 1 197 ? 9.642 1.601 -13.611 1.00 98.00 197 GLU A O 1
ATOM 1547 N N . ARG A 1 198 ? 11.265 0.282 -14.420 1.00 98.00 198 ARG A N 1
ATOM 1548 C CA . ARG A 1 198 ? 11.025 -0.796 -13.448 1.00 98.00 198 ARG A CA 1
ATOM 1549 C C . ARG A 1 198 ? 11.267 -0.324 -12.019 1.00 98.00 198 ARG A C 1
ATOM 1551 O O . ARG A 1 198 ? 10.395 -0.504 -11.177 1.00 98.00 198 ARG A O 1
ATOM 1558 N N . PHE A 1 199 ? 12.393 0.340 -11.758 1.00 98.12 199 PHE A N 1
ATOM 1559 C CA . PHE A 1 199 ? 12.682 0.883 -10.430 1.00 98.12 199 PHE A CA 1
ATOM 1560 C C . PHE A 1 199 ? 11.672 1.951 -10.001 1.00 98.12 199 PHE A C 1
ATOM 1562 O O . PHE A 1 199 ? 11.294 1.997 -8.829 1.00 98.12 199 PHE A O 1
ATOM 1569 N N . ARG A 1 200 ? 11.196 2.790 -10.930 1.00 98.44 200 ARG A N 1
ATOM 1570 C CA . ARG A 1 200 ? 10.142 3.772 -10.643 1.00 98.44 200 ARG A CA 1
ATOM 1571 C C . ARG A 1 200 ? 8.843 3.083 -10.216 1.00 98.44 200 ARG A C 1
ATOM 1573 O O . ARG A 1 200 ? 8.282 3.457 -9.187 1.00 98.44 200 ARG A O 1
ATOM 1580 N N . LEU A 1 201 ? 8.399 2.076 -10.971 1.00 98.06 201 LEU A N 1
ATOM 1581 C CA . LEU A 1 201 ? 7.189 1.302 -10.675 1.00 98.06 201 LEU A CA 1
ATOM 1582 C C . LEU A 1 201 ? 7.304 0.522 -9.360 1.00 98.06 201 LEU A C 1
ATOM 1584 O O . LEU A 1 201 ? 6.370 0.527 -8.561 1.00 98.06 201 LEU A O 1
ATOM 1588 N N . ASP A 1 202 ? 8.454 -0.097 -9.093 1.00 98.25 202 ASP A N 1
ATOM 1589 C CA . ASP A 1 202 ? 8.704 -0.775 -7.819 1.00 98.25 202 ASP A CA 1
ATOM 1590 C C . ASP A 1 202 ? 8.670 0.219 -6.651 1.00 98.25 202 ASP A C 1
ATOM 1592 O O . ASP A 1 202 ? 8.073 -0.058 -5.610 1.00 98.25 202 ASP A O 1
ATOM 1596 N N . GLY A 1 203 ? 9.243 1.412 -6.832 1.00 97.88 203 GLY A N 1
ATOM 1597 C CA . GLY A 1 203 ? 9.161 2.492 -5.851 1.00 97.88 203 GLY A CA 1
ATOM 1598 C C . GLY A 1 203 ? 7.723 2.950 -5.582 1.00 97.88 203 GLY A C 1
ATOM 1599 O O . GLY A 1 203 ? 7.360 3.183 -4.431 1.00 97.88 203 GLY A O 1
ATOM 1600 N N . GLU A 1 204 ? 6.885 3.054 -6.616 1.00 98.31 204 GLU A N 1
ATOM 1601 C CA . GLU A 1 204 ? 5.451 3.350 -6.472 1.00 98.31 204 GLU A CA 1
ATOM 1602 C C . GLU A 1 204 ? 4.718 2.250 -5.715 1.00 98.31 204 GLU A C 1
ATOM 1604 O O . GLU A 1 204 ? 3.999 2.543 -4.761 1.00 98.31 204 GLU A O 1
ATOM 1609 N N . LYS A 1 205 ? 4.975 0.988 -6.062 1.00 98.38 205 LYS A N 1
ATOM 1610 C CA . LYS A 1 205 ? 4.407 -0.166 -5.367 1.00 98.38 205 LYS A CA 1
ATOM 1611 C C . LYS A 1 205 ? 4.747 -0.154 -3.876 1.00 98.38 205 LYS A C 1
ATOM 1613 O O . LYS A 1 205 ? 3.858 -0.348 -3.052 1.00 98.38 205 LYS A O 1
ATOM 1618 N N . TRP A 1 206 ? 6.002 0.114 -3.515 1.00 98.00 206 TRP A N 1
ATOM 1619 C CA . TRP A 1 206 ? 6.420 0.213 -2.112 1.00 98.00 206 TRP A CA 1
ATOM 1620 C C . TRP A 1 206 ? 5.764 1.381 -1.372 1.00 98.00 206 TRP A C 1
ATOM 1622 O O . TRP A 1 206 ? 5.426 1.242 -0.193 1.00 98.00 206 TRP A O 1
ATOM 1632 N N . ARG A 1 207 ? 5.542 2.519 -2.041 1.00 98.31 207 ARG A N 1
ATOM 1633 C CA . ARG A 1 207 ? 4.794 3.642 -1.456 1.00 98.31 207 ARG A CA 1
ATOM 1634 C C . ARG A 1 207 ? 3.343 3.261 -1.173 1.00 98.31 207 ARG A C 1
ATOM 1636 O O . ARG A 1 207 ? 2.909 3.420 -0.035 1.00 98.31 207 ARG A O 1
ATOM 1643 N N . SER A 1 208 ? 2.640 2.691 -2.151 1.00 98.25 208 SER A N 1
ATOM 1644 C CA . SER A 1 208 ? 1.254 2.236 -1.978 1.00 98.25 208 SER A CA 1
ATOM 1645 C C . SER A 1 208 ? 1.127 1.176 -0.885 1.00 98.25 208 SER A C 1
ATOM 1647 O O . SER A 1 208 ? 0.214 1.223 -0.068 1.00 98.25 208 SER A O 1
ATOM 1649 N N . GLU A 1 209 ? 2.074 0.244 -0.821 1.00 98.38 209 GLU A N 1
ATOM 1650 C CA . GLU A 1 209 ? 2.101 -0.791 0.210 1.00 98.38 209 GLU A CA 1
ATOM 1651 C C . GLU A 1 209 ? 2.337 -0.196 1.611 1.00 98.38 209 GLU A C 1
ATOM 1653 O O . GLU A 1 209 ? 1.688 -0.580 2.582 1.00 98.38 209 GLU A O 1
ATOM 1658 N N . THR A 1 210 ? 3.208 0.809 1.723 1.00 98.25 210 THR A N 1
ATOM 1659 C CA . THR A 1 210 ? 3.422 1.532 2.985 1.00 98.25 210 THR A CA 1
ATOM 1660 C C . THR A 1 210 ? 2.166 2.289 3.424 1.00 98.25 210 THR A C 1
ATOM 1662 O O . THR A 1 210 ? 1.832 2.307 4.608 1.00 98.25 210 THR A O 1
ATOM 1665 N N . GLU A 1 211 ? 1.455 2.916 2.488 1.00 98.19 211 GLU A N 1
ATOM 1666 C CA . GLU A 1 211 ? 0.178 3.586 2.759 1.00 98.19 211 GLU A CA 1
ATOM 1667 C C . GLU A 1 211 ? -0.902 2.597 3.207 1.00 98.19 211 GLU A C 1
ATOM 1669 O O . GLU A 1 211 ? -1.617 2.880 4.170 1.00 98.19 211 GLU A O 1
ATOM 1674 N N . ARG A 1 212 ? -0.960 1.411 2.588 1.00 98.50 212 ARG A N 1
ATOM 1675 C CA . ARG A 1 212 ? -1.843 0.315 3.004 1.00 98.50 212 ARG A CA 1
ATOM 1676 C C . ARG A 1 212 ? -1.584 -0.090 4.455 1.00 98.50 212 ARG A C 1
ATOM 1678 O O . ARG A 1 212 ? -2.516 -0.091 5.254 1.00 98.50 212 ARG A O 1
ATOM 1685 N N . TYR A 1 213 ? -0.327 -0.334 4.829 1.00 98.44 213 TYR A N 1
ATOM 1686 C CA . TYR A 1 213 ? 0.013 -0.670 6.217 1.00 98.44 213 TYR A CA 1
ATOM 1687 C C . TYR A 1 213 ? -0.322 0.452 7.202 1.00 98.44 213 TYR A C 1
ATOM 1689 O O . TYR A 1 213 ? -0.801 0.185 8.302 1.00 98.44 213 TYR A O 1
ATOM 1697 N N . ARG A 1 214 ? -0.121 1.722 6.827 1.00 98.62 214 ARG A N 1
ATOM 1698 C CA . ARG A 1 214 ? -0.529 2.855 7.676 1.00 98.62 214 ARG A CA 1
ATOM 1699 C C . ARG A 1 214 ? -2.042 2.881 7.893 1.00 98.62 214 ARG A C 1
ATOM 1701 O O . ARG A 1 214 ? -2.476 3.109 9.021 1.00 98.62 214 ARG A O 1
ATOM 1708 N N . ALA A 1 215 ? -2.830 2.631 6.849 1.00 98.25 215 ALA A N 1
ATOM 1709 C CA . ALA A 1 215 ? -4.284 2.553 6.959 1.00 98.25 215 ALA A CA 1
ATOM 1710 C C . ALA A 1 215 ? -4.722 1.394 7.869 1.00 98.25 215 ALA A C 1
ATOM 1712 O O . ALA A 1 215 ? -5.556 1.595 8.750 1.00 98.25 215 ALA A O 1
ATOM 1713 N N . GLU A 1 216 ? -4.105 0.219 7.728 1.00 98.50 216 GLU A N 1
ATOM 1714 C CA . GLU A 1 216 ? -4.369 -0.950 8.578 1.00 98.50 216 GLU A CA 1
ATOM 1715 C C . GLU A 1 216 ? -4.041 -0.683 10.052 1.00 98.50 216 GLU A C 1
ATOM 1717 O O . GLU A 1 216 ? -4.840 -1.001 10.931 1.00 98.50 216 GLU A O 1
ATOM 1722 N N . ILE A 1 217 ? -2.911 -0.028 10.337 1.00 98.50 217 ILE A N 1
ATOM 1723 C CA . ILE A 1 217 ? -2.540 0.369 11.703 1.00 98.50 217 ILE A CA 1
ATOM 1724 C C . ILE A 1 217 ? -3.573 1.340 12.288 1.00 98.50 217 ILE A C 1
ATOM 1726 O O . ILE A 1 217 ? -3.984 1.184 13.440 1.00 98.50 217 ILE A O 1
ATOM 1730 N N . MET A 1 218 ? -4.016 2.337 11.514 1.00 98.31 218 MET A N 1
ATOM 1731 C CA . MET A 1 218 ? -5.047 3.269 11.978 1.00 98.31 218 MET A CA 1
ATOM 1732 C C . MET A 1 218 ? -6.379 2.563 12.238 1.00 98.31 218 MET A C 1
ATOM 1734 O O . MET A 1 218 ? -7.020 2.830 13.255 1.00 98.31 218 MET A O 1
ATOM 1738 N N . GLN A 1 219 ? -6.774 1.630 11.374 1.00 98.31 219 GLN A N 1
ATOM 1739 C CA . GLN A 1 219 ? -7.981 0.836 11.573 1.00 98.31 219 GLN A CA 1
ATOM 1740 C C . GLN A 1 219 ? -7.891 -0.013 12.847 1.00 98.31 219 GLN A C 1
ATOM 1742 O O . GLN A 1 219 ? -8.797 0.048 13.678 1.00 98.31 219 GLN A O 1
ATOM 1747 N N . ALA A 1 220 ? -6.784 -0.732 13.046 1.00 98.38 220 ALA A N 1
ATOM 1748 C CA . ALA A 1 220 ? -6.562 -1.541 14.241 1.00 98.38 220 ALA A CA 1
ATOM 1749 C C . ALA A 1 220 ? -6.603 -0.691 15.521 1.00 98.38 220 ALA A C 1
ATOM 1751 O O . ALA A 1 220 ? -7.182 -1.100 16.527 1.00 98.38 220 ALA A O 1
ATOM 1752 N N . ARG A 1 221 ? -6.053 0.532 15.483 1.00 98.62 221 ARG A N 1
ATOM 1753 C CA . ARG A 1 221 ? -6.137 1.477 16.605 1.00 98.62 221 ARG A CA 1
ATOM 1754 C C . ARG A 1 221 ? -7.581 1.889 16.896 1.00 98.62 221 ARG A C 1
ATOM 1756 O O . ARG A 1 221 ? -7.990 1.885 18.052 1.00 98.62 221 ARG A O 1
ATOM 1763 N N . MET A 1 222 ? -8.360 2.204 15.864 1.00 98.50 222 MET A N 1
ATOM 1764 C CA . MET A 1 222 ? -9.777 2.548 16.022 1.00 98.50 222 MET A CA 1
ATOM 1765 C C . MET A 1 222 ? -10.595 1.378 16.580 1.00 98.50 222 MET A C 1
ATOM 1767 O O . MET A 1 222 ? -11.471 1.578 17.415 1.00 98.50 222 MET A O 1
ATOM 1771 N N . GLU A 1 223 ? -10.329 0.151 16.135 1.00 98.44 223 GLU A N 1
ATOM 1772 C CA . GLU A 1 223 ? -10.970 -1.056 16.668 1.00 98.44 223 GLU A CA 1
ATOM 1773 C C . GLU A 1 223 ? -10.591 -1.308 18.131 1.00 98.44 223 GLU A C 1
ATOM 1775 O O . GLU A 1 223 ? -11.468 -1.603 18.942 1.00 98.44 223 GLU A O 1
ATOM 1780 N N . ALA A 1 224 ? -9.322 -1.109 18.495 1.00 98.31 224 ALA A N 1
ATOM 1781 C CA . ALA A 1 224 ? -8.868 -1.216 19.876 1.00 98.31 224 ALA A CA 1
ATOM 1782 C C . ALA A 1 224 ? -9.556 -0.191 20.796 1.00 98.31 224 ALA A C 1
ATOM 1784 O O . ALA A 1 224 ? -9.984 -0.553 21.890 1.00 98.31 224 ALA A O 1
ATOM 1785 N N . GLU A 1 225 ? -9.724 1.060 20.357 1.00 98.44 225 GLU A N 1
ATOM 1786 C CA . GLU A 1 225 ? -10.449 2.075 21.137 1.00 98.44 225 GLU A CA 1
ATOM 1787 C C . GLU A 1 225 ? -11.948 1.761 21.266 1.00 98.44 225 GLU A C 1
ATOM 1789 O O . GLU A 1 225 ? -12.537 1.906 22.341 1.00 98.44 225 GLU A O 1
ATOM 1794 N N . ARG A 1 226 ? -12.580 1.234 20.209 1.00 98.44 226 ARG A N 1
ATOM 1795 C CA . ARG A 1 226 ? -13.964 0.734 20.305 1.00 98.44 226 ARG A CA 1
ATOM 1796 C C . ARG A 1 226 ? -14.086 -0.416 21.304 1.00 98.44 226 ARG A C 1
ATOM 1798 O O . ARG A 1 226 ? -15.041 -0.459 22.071 1.00 98.44 226 ARG A O 1
ATOM 1805 N N . ALA A 1 227 ? -13.122 -1.333 21.325 1.00 98.38 227 ALA A N 1
ATOM 1806 C CA . ALA A 1 227 ? -13.115 -2.420 22.297 1.00 98.38 227 ALA A CA 1
ATOM 1807 C C . ALA A 1 227 ? -12.948 -1.894 23.733 1.00 98.38 227 ALA A C 1
ATOM 1809 O O . ALA A 1 227 ? -13.677 -2.326 24.624 1.00 98.38 227 ALA A O 1
ATOM 1810 N N . ARG A 1 228 ? -12.049 -0.925 23.958 1.00 98.38 228 ARG A N 1
ATOM 1811 C CA . ARG A 1 228 ? -11.855 -0.287 25.273 1.00 98.38 228 ARG A CA 1
ATOM 1812 C C . ARG A 1 228 ? -13.134 0.369 25.780 1.00 98.38 228 ARG A C 1
ATOM 1814 O O . ARG A 1 228 ? -13.607 0.025 26.860 1.00 98.38 228 ARG A O 1
ATOM 1821 N N . THR A 1 229 ? -13.746 1.224 24.968 1.00 98.31 229 THR A N 1
ATOM 1822 C CA . THR A 1 229 ? -15.007 1.894 25.328 1.00 98.31 229 THR A CA 1
ATOM 1823 C C . THR A 1 229 ? -16.134 0.897 25.617 1.00 98.31 229 THR A C 1
ATOM 1825 O O . THR A 1 229 ? -16.864 1.068 26.591 1.00 98.31 229 THR A O 1
ATOM 1828 N N . ALA A 1 230 ? -16.240 -0.197 24.855 1.00 98.25 230 ALA A N 1
ATOM 1829 C CA . ALA A 1 230 ? -17.205 -1.262 25.137 1.00 98.25 230 ALA A CA 1
ATOM 1830 C C . ALA A 1 230 ? -16.941 -1.953 26.489 1.00 98.25 230 ALA A C 1
ATOM 1832 O O . ALA A 1 230 ? -17.875 -2.213 27.249 1.00 98.25 230 ALA A O 1
ATOM 1833 N N . THR A 1 231 ? -15.675 -2.223 26.827 1.00 98.19 231 THR A N 1
ATOM 1834 C CA . THR A 1 231 ? -15.326 -2.815 28.130 1.00 98.19 231 THR A CA 1
ATOM 1835 C C . THR A 1 231 ? -15.606 -1.876 29.301 1.00 98.19 231 THR A C 1
ATOM 1837 O O . THR A 1 231 ? -16.075 -2.329 30.344 1.00 98.19 231 THR A O 1
ATOM 1840 N N . GLU A 1 232 ? -15.382 -0.571 29.134 1.00 98.31 232 GLU A N 1
ATOM 1841 C CA . GLU A 1 232 ? -15.700 0.441 30.147 1.00 98.31 232 GLU A CA 1
ATOM 1842 C C . GLU A 1 232 ? -17.210 0.551 30.379 1.00 98.31 232 GLU A C 1
ATOM 1844 O O . GLU A 1 232 ? -17.659 0.595 31.526 1.00 98.31 232 GLU A O 1
ATOM 1849 N N . GLN A 1 233 ? -18.007 0.521 29.306 1.00 98.31 233 GLN A N 1
ATOM 1850 C CA . GLN A 1 233 ? -19.468 0.504 29.399 1.00 98.31 233 GLN A CA 1
ATOM 1851 C C . GLN A 1 233 ? -19.969 -0.724 30.162 1.00 98.31 233 GLN A C 1
ATOM 1853 O O . GLN A 1 233 ? -20.732 -0.577 31.118 1.00 98.31 233 GLN A O 1
ATOM 1858 N N . HIS A 1 234 ? -19.480 -1.915 29.808 1.00 98.31 234 HIS A N 1
ATOM 1859 C CA . HIS A 1 234 ? -19.833 -3.154 30.500 1.00 98.31 234 HIS A CA 1
ATOM 1860 C C . HIS A 1 234 ? -19.419 -3.119 31.979 1.00 98.31 234 HIS A C 1
ATOM 1862 O O . HIS A 1 234 ? -20.159 -3.567 32.854 1.00 98.31 234 HIS A O 1
ATOM 1868 N N . LEU A 1 235 ? -18.243 -2.570 32.302 1.00 98.50 235 LEU A N 1
ATOM 1869 C CA . LEU A 1 235 ? -17.825 -2.401 33.694 1.00 98.50 235 LEU A CA 1
ATOM 1870 C C . LEU A 1 235 ? -18.790 -1.481 34.459 1.00 98.50 235 LEU A C 1
ATOM 1872 O O . LEU A 1 235 ? -19.154 -1.789 35.594 1.00 98.50 235 LEU A O 1
ATOM 1876 N N . GLY A 1 236 ? -19.232 -0.387 33.836 1.00 98.25 236 GLY A N 1
ATOM 1877 C CA . GLY A 1 236 ? -20.236 0.512 34.405 1.00 98.25 236 GLY A CA 1
ATOM 1878 C C . GLY A 1 236 ? -21.591 -0.167 34.631 1.00 98.25 236 GLY A C 1
ATOM 1879 O O . GLY A 1 236 ? -22.229 0.061 35.658 1.00 98.25 236 GLY A O 1
ATOM 1880 N N . GLU A 1 237 ? -22.023 -1.036 33.717 1.00 98.25 237 GLU A N 1
ATOM 1881 C CA . GLU A 1 237 ? -23.237 -1.850 33.870 1.00 98.25 237 GLU A CA 1
ATOM 1882 C C . GLU A 1 237 ? -23.133 -2.809 35.054 1.00 98.25 237 GLU A C 1
ATOM 1884 O O . GLU A 1 237 ? -23.974 -2.758 35.951 1.00 98.25 237 GLU A O 1
ATOM 1889 N N . VAL A 1 238 ? -22.052 -3.588 35.128 1.00 98.25 238 VAL A N 1
ATOM 1890 C CA . VAL A 1 238 ? -21.798 -4.515 36.241 1.00 98.25 238 VAL A CA 1
ATOM 1891 C C . VAL A 1 238 ? -21.740 -3.778 37.581 1.00 98.25 238 VAL A C 1
ATOM 1893 O O . VAL A 1 238 ? -22.248 -4.269 38.589 1.00 98.25 238 VAL A O 1
ATOM 1896 N N . GLN A 1 239 ? -21.140 -2.585 37.625 1.00 98.06 239 GLN A N 1
ATOM 1897 C CA . GLN A 1 239 ? -21.129 -1.772 38.841 1.00 98.06 239 GLN A CA 1
ATOM 1898 C C . GLN A 1 239 ? -22.539 -1.337 39.247 1.00 98.06 239 GLN A C 1
ATOM 1900 O O . GLN A 1 239 ? -22.885 -1.463 40.421 1.00 98.06 239 GLN A O 1
ATOM 1905 N N . ARG A 1 240 ? -23.368 -0.872 38.303 1.00 98.00 240 ARG A N 1
ATOM 1906 C CA . ARG A 1 240 ? -24.768 -0.513 38.582 1.00 98.00 240 ARG A CA 1
ATOM 1907 C C . ARG A 1 240 ? -25.568 -1.702 39.104 1.00 98.00 240 ARG A C 1
ATOM 1909 O O . ARG A 1 240 ? -26.250 -1.560 40.112 1.00 98.00 240 ARG A O 1
ATOM 1916 N N . GLU A 1 241 ? -25.440 -2.867 38.475 1.00 98.06 241 GLU A N 1
ATOM 1917 C CA . GLU A 1 241 ? -26.092 -4.099 38.935 1.00 98.06 241 GLU A CA 1
ATOM 1918 C C . GLU A 1 241 ? -25.627 -4.499 40.336 1.00 98.06 241 GLU A C 1
ATOM 1920 O O . GLU A 1 241 ? -26.437 -4.879 41.180 1.00 98.06 241 GLU A O 1
ATOM 1925 N N . ARG A 1 242 ? -24.327 -4.363 40.621 1.00 98.12 242 ARG A N 1
ATOM 1926 C CA . ARG A 1 242 ? -23.787 -4.620 41.957 1.00 98.12 242 ARG A CA 1
ATOM 1927 C C . ARG A 1 242 ? -24.404 -3.683 42.996 1.00 98.12 242 ARG A C 1
ATOM 1929 O O . ARG A 1 242 ? -24.781 -4.161 44.061 1.00 98.12 242 ARG A O 1
ATOM 1936 N N . TYR A 1 243 ? -24.521 -2.386 42.703 1.00 98.06 243 TYR A N 1
ATOM 1937 C CA . TYR A 1 243 ? -25.166 -1.429 43.607 1.00 98.06 243 TYR A CA 1
ATOM 1938 C C . TYR A 1 243 ? -26.651 -1.740 43.818 1.00 98.06 243 TYR A C 1
ATOM 1940 O O . TYR A 1 243 ? -27.110 -1.729 44.958 1.00 98.06 243 TYR A O 1
ATOM 1948 N N . ASP A 1 244 ? -27.383 -2.069 42.753 1.00 97.44 244 ASP A N 1
ATOM 1949 C CA . ASP A 1 244 ? -28.793 -2.464 42.839 1.00 97.44 244 ASP A CA 1
ATOM 1950 C C . ASP A 1 244 ? -28.971 -3.724 43.703 1.00 97.44 244 ASP A C 1
ATOM 1952 O O . ASP A 1 244 ? -29.792 -3.761 44.618 1.00 97.44 244 ASP A O 1
ATOM 1956 N N . MET A 1 245 ? -28.124 -4.735 43.503 1.00 96.88 245 MET A N 1
ATOM 1957 C CA . MET A 1 245 ? -28.123 -5.939 44.330 1.00 96.88 245 MET A CA 1
ATOM 1958 C C . MET A 1 245 ? -27.782 -5.653 45.794 1.00 96.88 245 MET A C 1
ATOM 1960 O O . MET A 1 245 ? -28.422 -6.222 46.677 1.00 96.88 245 MET A O 1
ATOM 1964 N N . THR A 1 246 ? -26.813 -4.776 46.077 1.00 97.12 246 THR A N 1
ATOM 1965 C CA . THR A 1 246 ? -26.501 -4.361 47.453 1.00 97.12 246 THR A CA 1
ATOM 1966 C C . THR A 1 246 ? -27.708 -3.701 48.115 1.00 97.12 246 THR A C 1
ATOM 1968 O O . THR A 1 246 ? -28.081 -4.114 49.207 1.00 97.12 246 THR A O 1
ATOM 1971 N N . LEU A 1 247 ? -28.387 -2.776 47.430 1.00 95.56 247 LEU A N 1
ATOM 1972 C CA . LEU A 1 247 ? -29.602 -2.139 47.950 1.00 95.56 247 LEU A CA 1
ATOM 1973 C C . LEU A 1 247 ? -30.715 -3.157 48.238 1.00 95.56 247 LEU A C 1
ATOM 1975 O O . LEU A 1 247 ? -31.365 -3.083 49.280 1.00 95.56 247 LEU A O 1
ATOM 1979 N N . ARG A 1 248 ? -30.913 -4.146 47.356 1.00 95.50 248 ARG A N 1
ATOM 1980 C CA . ARG A 1 248 ? -31.885 -5.230 47.579 1.00 95.50 248 ARG A CA 1
ATOM 1981 C C . ARG A 1 248 ? -31.525 -6.081 48.798 1.00 95.50 248 ARG A C 1
ATOM 1983 O O . ARG A 1 248 ? -32.402 -6.401 49.598 1.00 95.50 248 ARG A O 1
ATOM 1990 N N . VAL A 1 249 ? -30.250 -6.440 48.958 1.00 96.56 249 VAL A N 1
ATOM 1991 C CA . VAL A 1 249 ? -29.764 -7.214 50.113 1.00 96.56 249 VAL A CA 1
ATOM 1992 C C . VAL A 1 249 ? -29.924 -6.424 51.412 1.00 96.56 249 VAL A C 1
ATOM 1994 O O . VAL A 1 249 ? -30.413 -6.980 52.397 1.00 96.56 249 VAL A O 1
ATOM 1997 N N . ASP A 1 250 ? -29.588 -5.136 51.417 1.00 95.81 250 ASP A N 1
ATOM 1998 C CA . ASP A 1 250 ? -29.762 -4.254 52.575 1.00 95.81 250 ASP A CA 1
ATOM 1999 C C . ASP A 1 250 ? -31.245 -4.102 52.941 1.00 95.81 250 ASP A C 1
ATOM 2001 O O . ASP A 1 250 ? -31.607 -4.149 54.121 1.00 95.81 250 ASP A O 1
ATOM 2005 N N . GLY A 1 251 ? -32.121 -4.008 51.934 1.00 95.19 251 GLY A N 1
ATOM 2006 C CA . GLY A 1 251 ? -33.572 -4.014 52.108 1.00 95.19 251 GLY A CA 1
ATOM 2007 C C . GLY A 1 251 ? -34.069 -5.297 52.775 1.00 95.19 251 GLY A C 1
ATOM 2008 O O . GLY A 1 251 ? -34.755 -5.240 53.795 1.00 95.19 251 GLY A O 1
ATOM 2009 N N . VAL A 1 252 ? -33.674 -6.469 52.264 1.00 95.06 252 VAL A N 1
ATOM 2010 C CA . VAL A 1 252 ? -34.030 -7.772 52.859 1.00 95.06 252 VAL A CA 1
ATOM 2011 C C . VAL A 1 252 ? -33.492 -7.907 54.286 1.00 95.06 252 VAL A C 1
ATOM 2013 O O . VAL A 1 252 ? -34.216 -8.365 55.173 1.00 95.06 252 VAL A O 1
ATOM 2016 N N . THR A 1 253 ? -32.254 -7.475 54.530 1.00 95.94 253 THR A N 1
ATOM 2017 C CA . THR A 1 253 ? -31.623 -7.522 55.858 1.00 95.94 253 THR A CA 1
ATOM 2018 C C . THR A 1 253 ? -32.377 -6.634 56.848 1.00 95.94 253 THR A C 1
ATOM 2020 O O . THR A 1 253 ? -32.772 -7.102 57.914 1.00 95.94 253 THR A O 1
ATOM 2023 N N . SER A 1 254 ? -32.697 -5.398 56.457 1.00 96.12 254 SER A N 1
ATOM 2024 C CA . SER A 1 254 ? -33.483 -4.457 57.267 1.00 96.12 254 SER A CA 1
ATOM 2025 C C . SER A 1 254 ? -34.877 -5.002 57.593 1.00 96.12 254 SER A C 1
ATOM 2027 O O . SER A 1 254 ? -35.336 -4.909 58.732 1.00 96.12 254 SER A O 1
ATOM 2029 N N . ARG A 1 255 ? -35.544 -5.638 56.619 1.00 94.88 255 ARG A N 1
ATOM 2030 C CA . ARG A 1 255 ? -36.831 -6.318 56.844 1.00 94.88 255 ARG A CA 1
ATOM 2031 C C . ARG A 1 255 ? -36.700 -7.451 57.865 1.00 94.88 255 ARG A C 1
ATOM 2033 O O . ARG A 1 255 ? -37.546 -7.568 58.749 1.00 94.88 255 ARG A O 1
ATOM 2040 N N . HIS A 1 256 ? -35.647 -8.266 57.775 1.00 95.06 256 HIS A N 1
ATOM 2041 C CA . HIS A 1 256 ? -35.398 -9.353 58.726 1.00 95.06 256 HIS A CA 1
ATOM 2042 C C . HIS A 1 256 ? -35.142 -8.829 60.148 1.00 95.06 256 HIS A C 1
ATOM 2044 O O . HIS A 1 256 ? -35.682 -9.371 61.112 1.00 95.06 256 HIS A O 1
ATOM 2050 N N . GLU A 1 257 ? -34.389 -7.736 60.286 1.00 95.88 257 GLU A N 1
ATOM 2051 C CA . GLU A 1 257 ? -34.147 -7.083 61.576 1.00 95.88 257 GLU A CA 1
ATOM 2052 C C . GLU A 1 257 ? -35.420 -6.502 62.206 1.00 95.88 257 GLU A C 1
ATOM 2054 O O . GLU A 1 257 ? -35.615 -6.619 63.418 1.00 95.88 257 GLU A O 1
ATOM 2059 N N . LEU A 1 258 ? -36.299 -5.880 61.412 1.00 94.31 258 LEU A N 1
ATOM 2060 C CA . LEU A 1 258 ? -37.589 -5.369 61.892 1.00 94.31 258 LEU A CA 1
ATOM 2061 C C . LEU A 1 258 ? -38.516 -6.508 62.330 1.00 94.31 258 LEU A C 1
ATOM 2063 O O . LEU A 1 258 ? -39.122 -6.429 63.400 1.00 94.31 258 LEU A O 1
ATOM 2067 N N . ALA A 1 259 ? -38.561 -7.597 61.561 1.00 94.06 259 ALA A N 1
ATOM 2068 C CA . ALA A 1 259 ? -39.320 -8.789 61.927 1.00 94.06 259 ALA A CA 1
ATOM 2069 C C . ALA A 1 259 ? -38.800 -9.413 63.237 1.00 94.06 259 ALA A C 1
ATOM 2071 O O . ALA A 1 259 ? -39.590 -9.764 64.111 1.00 94.06 259 ALA A O 1
ATOM 2072 N N . ALA A 1 260 ? -37.476 -9.481 63.429 1.00 96.12 260 ALA A N 1
ATOM 2073 C CA . ALA A 1 260 ? -36.862 -9.974 64.665 1.00 96.12 260 ALA A CA 1
ATOM 2074 C C . ALA A 1 260 ? -37.187 -9.101 65.894 1.00 96.12 260 ALA A C 1
ATOM 2076 O O . ALA A 1 260 ? -37.233 -9.602 67.017 1.00 96.12 260 ALA A O 1
ATOM 2077 N N . LYS A 1 261 ? -37.451 -7.804 65.688 1.00 96.69 261 LYS A N 1
ATOM 2078 C CA . LYS A 1 261 ? -37.912 -6.867 66.728 1.00 96.69 261 LYS A CA 1
ATOM 2079 C C . LYS A 1 261 ? -39.423 -6.947 66.995 1.00 96.69 261 LYS A C 1
ATOM 2081 O O . LYS A 1 261 ? -39.908 -6.239 67.873 1.00 96.69 261 LYS A O 1
ATOM 2086 N N . GLY A 1 262 ? -40.155 -7.808 66.284 1.00 96.00 262 GLY A N 1
ATOM 2087 C CA . GLY A 1 262 ? -41.590 -8.032 66.475 1.00 96.00 262 GLY A CA 1
ATOM 2088 C C . GLY A 1 262 ? -42.503 -7.065 65.719 1.00 96.00 262 GLY A C 1
ATOM 2089 O O . GLY A 1 262 ? -43.685 -6.989 66.046 1.00 96.00 262 GLY A O 1
ATOM 2090 N N . VAL A 1 263 ? -41.986 -6.326 64.731 1.00 95.38 263 VAL A N 1
ATOM 2091 C CA . VAL A 1 263 ? -42.808 -5.465 63.864 1.00 95.38 263 VAL A CA 1
ATOM 2092 C C . VAL A 1 263 ? -43.653 -6.343 62.936 1.00 95.38 263 VAL A C 1
ATOM 2094 O O . VAL A 1 263 ? -43.143 -7.306 62.357 1.00 95.38 263 VAL A O 1
ATOM 2097 N N . ALA A 1 264 ? -44.943 -6.028 62.797 1.00 93.38 264 ALA A N 1
ATOM 2098 C CA . ALA A 1 264 ? -45.844 -6.771 61.920 1.00 93.38 264 ALA A CA 1
ATOM 2099 C C . ALA A 1 264 ? -45.421 -6.623 60.450 1.00 93.38 264 ALA A C 1
ATOM 2101 O O . ALA A 1 264 ? -44.997 -5.553 60.014 1.00 93.38 264 ALA A O 1
ATOM 2102 N N . SER A 1 265 ? -45.566 -7.686 59.659 1.00 90.62 265 SER A N 1
ATOM 2103 C CA . SER A 1 265 ? -45.169 -7.695 58.243 1.00 90.62 265 SER A CA 1
ATOM 2104 C C . SER A 1 265 ? -45.842 -6.591 57.421 1.00 90.62 265 SER A C 1
ATOM 2106 O O . SER A 1 265 ? -45.200 -6.002 56.559 1.00 90.62 265 SER A O 1
ATOM 2108 N N . GLU A 1 266 ? -47.093 -6.255 57.741 1.00 92.81 266 GLU A N 1
ATOM 2109 C CA . GLU A 1 266 ? -47.863 -5.205 57.060 1.00 92.81 266 GLU A CA 1
ATOM 2110 C C . GLU A 1 266 ? -47.289 -3.798 57.288 1.00 92.81 266 GLU A C 1
ATOM 2112 O O . GLU A 1 266 ? -47.373 -2.948 56.404 1.00 92.81 266 GLU A O 1
ATOM 2117 N N . GLU A 1 267 ? -46.694 -3.545 58.459 1.00 90.75 267 GLU A N 1
ATOM 2118 C CA . GLU A 1 267 ? -46.017 -2.277 58.761 1.00 90.75 267 GLU A CA 1
ATOM 2119 C C . GLU A 1 267 ? -44.651 -2.206 58.064 1.00 90.75 267 GLU A C 1
ATOM 2121 O O . GLU A 1 267 ? -44.258 -1.150 57.571 1.00 90.75 267 GLU A O 1
ATOM 2126 N N . ILE A 1 268 ? -43.946 -3.339 57.958 1.00 91.19 268 ILE A N 1
ATOM 2127 C CA . ILE A 1 268 ? -42.674 -3.436 57.227 1.00 91.19 268 ILE A CA 1
ATOM 2128 C C . ILE A 1 268 ? -42.892 -3.192 55.724 1.00 91.19 268 ILE A C 1
ATOM 2130 O O . ILE A 1 268 ? -42.126 -2.448 55.113 1.00 91.19 268 ILE A O 1
ATOM 2134 N N . ASP A 1 269 ? -43.947 -3.763 55.136 1.00 91.25 269 ASP A N 1
ATOM 2135 C CA . ASP A 1 269 ? -44.283 -3.610 53.713 1.00 91.25 269 ASP A CA 1
ATOM 2136 C C . ASP A 1 269 ? -44.647 -2.170 53.323 1.00 91.25 269 ASP A C 1
ATOM 2138 O O . ASP A 1 269 ? -44.399 -1.761 52.189 1.00 91.25 269 ASP A O 1
ATOM 2142 N N . GLN A 1 270 ? -45.186 -1.375 54.255 1.00 91.69 270 GLN A N 1
ATOM 2143 C CA . GLN A 1 270 ? -45.488 0.041 54.013 1.00 91.69 270 GLN A CA 1
ATOM 2144 C C . GLN A 1 270 ? -44.229 0.911 53.885 1.00 91.69 270 GLN A C 1
ATOM 2146 O O . GLN A 1 270 ? -44.267 1.934 53.202 1.00 91.69 270 GLN A O 1
ATOM 2151 N N . VAL A 1 271 ? -43.129 0.531 54.545 1.00 86.69 271 VAL A N 1
ATOM 2152 C CA . VAL A 1 271 ? -41.894 1.335 54.609 1.00 86.69 271 VAL A CA 1
ATOM 2153 C C . VAL A 1 271 ? -40.810 0.802 53.671 1.00 86.69 271 VAL A C 1
ATOM 2155 O O . VAL A 1 271 ? -40.057 1.585 53.096 1.00 86.69 271 VAL A O 1
ATOM 2158 N N . LEU A 1 272 ? -40.730 -0.518 53.498 1.00 88.75 272 LEU A N 1
ATOM 2159 C CA . LEU A 1 272 ? -39.740 -1.199 52.662 1.00 88.75 272 LEU A CA 1
ATOM 2160 C C . LEU A 1 272 ? -40.443 -2.131 51.666 1.00 88.75 272 LEU A C 1
ATOM 2162 O O . LEU A 1 272 ? -40.372 -3.354 51.833 1.00 88.75 272 LEU A O 1
ATOM 2166 N N . PRO A 1 273 ? -41.142 -1.585 50.655 1.00 77.31 273 PRO A N 1
ATOM 2167 C CA . PRO A 1 273 ? -41.794 -2.398 49.638 1.00 77.31 273 PRO A CA 1
ATOM 2168 C C . PRO A 1 273 ? -40.758 -3.227 48.865 1.00 77.31 273 PRO A C 1
ATOM 2170 O O . PRO A 1 273 ? -39.651 -2.758 48.593 1.00 77.31 273 PRO A O 1
ATOM 2173 N N . LEU A 1 274 ? -41.128 -4.474 48.565 1.00 71.06 274 LEU A N 1
ATOM 2174 C CA . LEU A 1 274 ? -40.363 -5.384 47.709 1.00 71.06 274 LEU A CA 1
ATOM 2175 C C . LEU A 1 274 ? -40.560 -5.058 46.227 1.00 71.06 274 LEU A C 1
ATOM 2177 O O . LEU A 1 274 ? -41.699 -4.695 45.853 1.00 71.06 274 LEU A O 1
#

pLDDT: mean 72.22, std 24.69, range [28.22, 98.62]

Foldseek 3Di:
DPDPLVQLVVVLVVVCVVVVHDLVCLLVVVDDPVNVVVNCVSHVCCNVVVVVCVVVDDPPDDPDDDDDYDDDDDDDDDDDDDDDDDDDDDDDDDDDDDDDDDDDDDDDDDDDDDDDDDDDDDDDDDPDPPDDPPPPPDPDPDDDDDDDDDDDPDPCPVVVVVVVVVVVVVVVVVVVVVVVVVVVVVVVVVVVVVVVVVVVVVVVVVVVVVVVVVVVVVVVVVVVVVVVVVVVVVVVVVVVVVVVVVVVVVLVVVLVVCVVVVHDNVVSCVVRPD

Radius of gyration: 47.51 Å; chains: 1; bounding box: 113×48×131 Å

Organism: NCBI:txid129364